Protein AF-A0A7S4HT25-F1 (afdb_monomer)

pLDDT: mean 92.34, std 8.43, range [51.56, 98.5]

Radius of gyration: 15.75 Å; Cα contacts (8 Å, |Δi|>4): 277; chains: 1; bounding box: 38×34×42 Å

Mean predicted aligned error: 3.77 Å

Organism: NCBI:txid1487602

Foldseek 3Di:
DVLFLVLLVLLVVVLVVVVDDFQADDDDDDADPLVPDLVRLVVVVVVDDLVRLLNAQEAEGEDLHQALWQAKEKADPQVDCVQVVLQVQLQVQCVVVVSPPHYHYYHDAADRSCRCSCVVSVHMYMYTHHPNVCSVVAVPHPPPDPVVDDPVSSVSSSSSSNRSSRCQRHPPDRNSPD

Nearest PDB structures (foldseek):
  3iib-assembly1_A-2  TM=8.700E-01  e=4.129E-09  Shewanella amazonensis SB2B
  6hc7-assembly1_A  TM=6.732E-01  e=9.872E-05  Bacillus subtilis
  6hc6-assembly2_B  TM=7.042E-01  e=6.796E-04  Bacillus subtilis subsp. subtilis str. 168
  3tc8-assembly2_B  TM=5.519E-01  e=9.280E-02  Parabacteroides distasonis ATCC 8503
  6qro-assembly2_B  TM=5.141E-01  e=2.512E-01  Tannerella forsythia 92A2

Structure (mmCIF, N/CA/C/O backbone):
data_AF-A0A7S4HT25-F1
#
_entry.id   AF-A0A7S4HT25-F1
#
loop_
_atom_site.group_PDB
_atom_site.id
_atom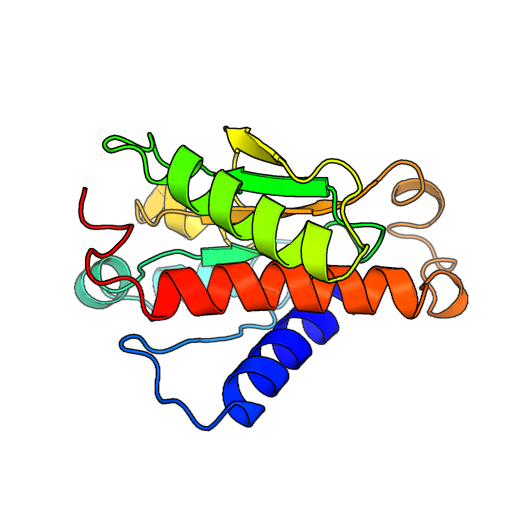_site.type_symbol
_atom_site.label_atom_id
_atom_site.label_alt_id
_atom_site.label_comp_id
_atom_site.label_asym_id
_atom_site.label_entity_id
_atom_site.label_seq_id
_atom_site.pdbx_PDB_ins_code
_atom_site.Cartn_x
_atom_site.Cartn_y
_atom_site.Cartn_z
_atom_site.occupancy
_atom_site.B_iso_or_equiv
_atom_site.auth_seq_id
_atom_site.auth_comp_id
_atom_site.auth_asym_id
_atom_site.auth_atom_id
_atom_site.pdbx_PDB_model_num
ATOM 1 N N . ASP A 1 1 ? 1.466 -0.783 -13.258 1.00 94.75 1 ASP A N 1
ATOM 2 C CA . ASP A 1 1 ? 1.625 -1.283 -11.886 1.00 94.75 1 ASP A CA 1
ATOM 3 C C . ASP A 1 1 ? 0.808 -2.546 -11.505 1.00 94.75 1 ASP A C 1
ATOM 5 O O . ASP A 1 1 ? -0.030 -2.567 -10.609 1.00 94.75 1 ASP A O 1
ATOM 9 N N . ALA A 1 2 ? 1.031 -3.685 -12.179 1.00 96.38 2 ALA A N 1
ATOM 10 C CA . ALA A 1 2 ? 0.289 -4.920 -11.855 1.00 96.38 2 ALA A CA 1
ATOM 11 C C . ALA A 1 2 ? 0.707 -5.545 -10.505 1.00 96.38 2 ALA A C 1
ATOM 13 O O . ALA A 1 2 ? -0.089 -6.235 -9.865 1.00 96.38 2 ALA A O 1
ATOM 14 N N . GLY A 1 3 ? 1.956 -5.310 -10.085 1.00 97.00 3 GLY A N 1
ATOM 15 C CA . GLY A 1 3 ? 2.498 -5.794 -8.817 1.00 97.00 3 GLY A CA 1
ATOM 16 C C . GLY A 1 3 ? 1.738 -5.235 -7.615 1.00 97.00 3 GLY A C 1
ATOM 17 O O . GLY A 1 3 ? 1.278 -6.025 -6.788 1.00 97.00 3 GLY A O 1
ATOM 18 N N . GLY A 1 4 ? 1.531 -3.913 -7.561 1.00 97.69 4 GLY A N 1
ATOM 19 C CA . GLY A 1 4 ? 0.779 -3.256 -6.492 1.00 97.69 4 GLY A CA 1
ATOM 20 C C . GLY A 1 4 ? -0.655 -3.773 -6.377 1.00 97.69 4 GLY A C 1
ATOM 21 O O . GLY A 1 4 ? -1.103 -4.143 -5.290 1.00 97.69 4 GLY A O 1
ATOM 22 N N . VAL A 1 5 ? -1.348 -3.947 -7.510 1.00 98.19 5 VAL A N 1
ATOM 23 C CA . VAL A 1 5 ? -2.701 -4.537 -7.542 1.00 98.19 5 VAL A CA 1
ATOM 24 C C . VAL A 1 5 ? -2.725 -5.934 -6.911 1.00 98.19 5 VAL A C 1
ATOM 26 O O . VAL A 1 5 ? -3.574 -6.224 -6.061 1.00 98.19 5 VAL A O 1
ATOM 29 N N . VAL A 1 6 ? -1.793 -6.811 -7.300 1.00 98.12 6 VAL A N 1
ATOM 30 C CA . VAL A 1 6 ? -1.705 -8.173 -6.749 1.00 98.12 6 VAL A CA 1
ATOM 31 C C . VAL A 1 6 ? -1.365 -8.144 -5.259 1.00 98.12 6 VAL A C 1
ATOM 33 O O . VAL A 1 6 ? -1.950 -8.921 -4.496 1.00 98.12 6 VAL A O 1
ATOM 36 N N . ALA A 1 7 ? -0.472 -7.251 -4.829 1.00 98.50 7 ALA A N 1
ATOM 37 C CA . ALA A 1 7 ? -0.085 -7.112 -3.431 1.00 98.50 7 ALA A CA 1
ATOM 38 C C . ALA A 1 7 ? -1.275 -6.677 -2.554 1.00 98.50 7 ALA A C 1
ATOM 40 O O . ALA A 1 7 ? -1.592 -7.347 -1.569 1.00 98.50 7 ALA A O 1
ATOM 41 N N . CYS A 1 8 ? -2.012 -5.640 -2.962 1.00 98.50 8 CYS A N 1
ATOM 42 C CA . CYS A 1 8 ? -3.192 -5.135 -2.253 1.00 98.50 8 CYS A CA 1
ATOM 43 C C . CYS A 1 8 ? -4.311 -6.184 -2.135 1.00 98.50 8 CYS A C 1
ATOM 45 O O . CYS A 1 8 ? -4.879 -6.383 -1.057 1.00 98.50 8 CYS A O 1
ATOM 47 N N . ILE A 1 9 ? -4.615 -6.906 -3.221 1.00 98.31 9 ILE A N 1
ATOM 48 C CA . ILE A 1 9 ? -5.619 -7.985 -3.196 1.00 98.31 9 ILE A CA 1
ATOM 49 C C . ILE A 1 9 ? -5.165 -9.127 -2.275 1.00 98.31 9 ILE A C 1
ATOM 51 O O . ILE A 1 9 ? -5.967 -9.668 -1.511 1.00 98.31 9 ILE A O 1
ATOM 55 N N . SER A 1 10 ? -3.882 -9.488 -2.319 1.00 98.44 10 SER A N 1
ATOM 56 C CA . SER A 1 10 ? -3.326 -10.568 -1.497 1.00 98.44 10 SER A CA 1
ATOM 57 C C . SER A 1 10 ? -3.290 -10.209 -0.009 1.00 98.44 10 SER A C 1
ATOM 59 O O . SER A 1 10 ? -3.554 -11.074 0.830 1.00 98.44 10 SER A O 1
ATOM 61 N N . ALA A 1 11 ? -3.039 -8.942 0.328 1.00 98.12 11 ALA A N 1
ATOM 62 C CA . ALA A 1 11 ? -3.130 -8.433 1.693 1.00 98.12 11 ALA A CA 1
ATOM 63 C C . ALA A 1 11 ? -4.564 -8.563 2.228 1.00 98.12 11 ALA A C 1
ATOM 65 O O . ALA A 1 11 ? -4.778 -9.166 3.282 1.00 98.12 11 ALA A O 1
ATOM 66 N N . LEU A 1 12 ? -5.565 -8.114 1.458 1.00 97.31 12 LEU A N 1
ATOM 67 C CA . LEU A 1 12 ? -6.979 -8.272 1.819 1.00 97.31 12 LEU A CA 1
ATOM 68 C C . LEU A 1 12 ? -7.365 -9.748 2.000 1.00 97.31 12 LEU A C 1
ATOM 70 O O . LEU A 1 12 ? -8.017 -10.103 2.982 1.00 97.31 12 LEU A O 1
ATOM 74 N N . HIS A 1 13 ? -6.946 -10.621 1.083 1.00 97.44 13 HIS A N 1
ATOM 75 C CA . HIS A 1 13 ? -7.205 -12.062 1.178 1.00 97.44 13 HIS A CA 1
ATOM 76 C C . HIS A 1 13 ? -6.571 -12.690 2.427 1.00 97.44 13 HIS A C 1
ATOM 78 O O . HIS A 1 13 ? -7.171 -13.547 3.077 1.00 97.44 13 HIS A O 1
ATOM 84 N N . THR A 1 14 ? -5.367 -12.251 2.793 1.00 96.12 14 THR A N 1
ATOM 85 C CA . THR A 1 14 ? -4.670 -12.712 4.002 1.00 96.12 14 THR A CA 1
ATOM 86 C C . THR A 1 14 ? -5.423 -12.296 5.263 1.00 96.12 14 THR A C 1
ATOM 88 O O . THR A 1 14 ? -5.686 -13.142 6.115 1.00 96.12 14 THR A O 1
ATOM 91 N N . ILE A 1 15 ? -5.866 -11.038 5.337 1.00 95.62 15 ILE A N 1
ATOM 92 C CA . ILE A 1 15 ? -6.712 -10.518 6.422 1.00 95.62 15 ILE A CA 1
ATOM 93 C C . ILE A 1 15 ? -8.008 -11.336 6.537 1.00 95.62 15 ILE A C 1
ATOM 95 O O . ILE A 1 15 ? -8.370 -11.769 7.629 1.00 95.62 15 ILE A O 1
ATOM 99 N N . GLN A 1 16 ? -8.683 -11.622 5.418 1.00 95.19 16 GLN A N 1
ATOM 100 C CA . GLN A 1 16 ? -9.917 -12.419 5.406 1.00 95.19 16 GLN A CA 1
ATOM 101 C C . GLN A 1 16 ? -9.720 -13.839 5.955 1.00 95.19 16 GLN A C 1
ATOM 103 O O . GLN A 1 16 ? -10.589 -14.360 6.658 1.00 95.19 16 GLN A O 1
ATOM 108 N N . LYS A 1 17 ? -8.573 -14.470 5.676 1.00 96.75 17 LYS A N 1
ATOM 109 C CA . LYS A 1 17 ? -8.254 -15.821 6.167 1.00 96.75 17 LYS A CA 1
ATOM 110 C C . LYS A 1 17 ? -8.092 -15.914 7.683 1.00 96.75 17 LYS A C 1
ATOM 112 O O . LYS A 1 17 ? -8.219 -17.013 8.215 1.00 96.75 17 LYS A O 1
ATOM 117 N N . LEU A 1 18 ? -7.849 -14.800 8.376 1.00 93.62 18 LEU A N 1
ATOM 118 C CA . LEU A 1 18 ? -7.792 -14.767 9.841 1.00 93.62 18 LEU A CA 1
ATOM 119 C C . LEU A 1 18 ? -9.171 -14.997 10.486 1.00 93.62 18 LEU A C 1
ATOM 121 O O . LEU A 1 18 ? -9.249 -15.290 11.676 1.00 93.62 18 LEU A O 1
ATOM 125 N N . GLY A 1 19 ? -10.263 -14.870 9.721 1.00 91.62 19 GLY A N 1
ATOM 126 C CA . GLY A 1 19 ? -11.623 -15.123 10.201 1.00 91.62 19 GLY A CA 1
ATOM 127 C C . GLY A 1 19 ? -12.169 -14.069 11.170 1.00 91.62 19 GLY A C 1
ATOM 128 O O . GLY A 1 19 ? -13.227 -14.287 11.759 1.00 91.62 19 GLY A O 1
ATOM 129 N N . TYR A 1 20 ? -11.479 -12.937 11.339 1.00 88.81 20 TYR A N 1
ATOM 130 C CA . TYR A 1 20 ? -11.974 -11.797 12.111 1.00 88.81 20 TYR A CA 1
ATOM 131 C C . TYR A 1 20 ? -12.733 -10.810 11.211 1.00 88.81 20 TYR A C 1
ATOM 133 O O . TYR A 1 20 ? -12.524 -10.756 9.998 1.00 88.81 20 TYR A O 1
ATOM 141 N N . ILE A 1 21 ? -13.625 -10.025 11.815 1.00 91.00 21 ILE A N 1
ATOM 142 C CA . ILE A 1 21 ? -14.360 -8.957 11.132 1.00 91.00 21 ILE A CA 1
ATOM 143 C C . ILE A 1 21 ? -13.796 -7.624 11.633 1.00 91.00 21 ILE A C 1
ATOM 145 O O . ILE A 1 21 ? -14.000 -7.314 12.809 1.00 91.00 21 ILE A O 1
ATOM 149 N N . PRO A 1 22 ? -13.107 -6.838 10.786 1.00 94.50 22 PRO A N 1
ATOM 150 C CA . PRO A 1 22 ? -12.577 -5.547 11.200 1.00 94.50 22 PRO A CA 1
ATOM 151 C C . PRO A 1 22 ? -13.696 -4.562 11.537 1.00 94.50 22 PRO A C 1
ATOM 153 O O . PRO A 1 22 ? -14.769 -4.578 10.928 1.00 94.50 22 PRO A O 1
ATOM 156 N N . ARG A 1 23 ? -13.418 -3.635 12.460 1.00 95.50 23 ARG A N 1
ATOM 157 C CA . ARG A 1 23 ? -14.346 -2.538 12.808 1.00 95.50 23 ARG A CA 1
ATOM 158 C C . ARG A 1 23 ? -14.705 -1.636 11.622 1.00 95.50 23 ARG A C 1
ATOM 160 O O . ARG A 1 23 ? -15.743 -0.976 11.652 1.00 95.50 23 ARG A O 1
ATOM 167 N N . ARG A 1 24 ? -13.848 -1.571 10.600 1.00 95.44 24 ARG A N 1
ATOM 168 C CA . ARG A 1 24 ? -14.017 -0.739 9.400 1.00 95.44 24 ARG A CA 1
ATOM 169 C C . ARG A 1 24 ? -14.016 -1.586 8.141 1.00 95.44 24 ARG A C 1
ATOM 171 O O . ARG A 1 24 ? -13.356 -2.616 8.060 1.00 95.44 24 ARG A O 1
ATOM 178 N N . THR A 1 25 ? -14.730 -1.105 7.129 1.00 96.69 25 THR A N 1
ATOM 179 C CA . THR A 1 25 ? -14.688 -1.710 5.795 1.00 96.69 25 THR A CA 1
ATOM 180 C C . THR A 1 25 ? -13.328 -1.456 5.155 1.00 96.69 25 THR A C 1
ATOM 182 O O . THR A 1 25 ? -12.902 -0.308 5.057 1.00 96.69 25 THR A O 1
ATOM 185 N N . ILE A 1 26 ? -12.686 -2.518 4.673 1.00 97.50 26 ILE A N 1
ATOM 186 C CA . ILE A 1 26 ? -11.496 -2.438 3.822 1.00 97.50 26 ILE A CA 1
ATOM 187 C C . ILE A 1 26 ? -11.961 -2.508 2.365 1.00 97.50 26 ILE A C 1
ATOM 189 O O . ILE A 1 26 ? -12.759 -3.377 2.005 1.00 97.50 26 ILE A O 1
ATOM 193 N N . ARG A 1 27 ? -11.473 -1.593 1.524 1.00 97.56 27 ARG A N 1
ATOM 194 C CA . ARG A 1 27 ? -11.772 -1.538 0.090 1.00 97.56 27 ARG A CA 1
ATOM 195 C C . ARG A 1 27 ? -10.463 -1.531 -0.689 1.00 97.56 27 ARG A C 1
ATOM 197 O O . ARG A 1 27 ? -9.621 -0.681 -0.440 1.00 97.56 27 ARG A O 1
ATOM 204 N N . VAL A 1 28 ? -10.336 -2.444 -1.647 1.00 98.00 28 VAL A N 1
ATOM 205 C CA . VAL A 1 28 ? -9.257 -2.430 -2.642 1.00 98.00 28 VAL A CA 1
ATOM 206 C C . VAL A 1 28 ? -9.825 -1.874 -3.942 1.00 98.00 28 VAL A C 1
ATOM 208 O O . VAL A 1 28 ? -10.910 -2.284 -4.362 1.00 98.00 28 VAL A O 1
ATOM 211 N N . ILE A 1 29 ? -9.111 -0.933 -4.554 1.00 97.94 29 ILE A N 1
ATOM 212 C CA . ILE A 1 29 ? -9.469 -0.320 -5.833 1.00 97.94 29 ILE A CA 1
ATOM 213 C C . ILE A 1 29 ? -8.289 -0.532 -6.779 1.00 97.94 29 ILE A C 1
ATOM 215 O O . ILE A 1 29 ? -7.154 -0.253 -6.413 1.00 97.94 29 ILE A O 1
ATOM 219 N N . ALA A 1 30 ? -8.559 -1.061 -7.972 1.00 97.94 30 ALA A N 1
ATOM 220 C CA . ALA A 1 30 ? -7.606 -1.054 -9.073 1.00 97.94 30 ALA A CA 1
ATOM 221 C C . ALA A 1 30 ? -7.985 0.114 -9.983 1.00 97.94 30 ALA A C 1
ATOM 223 O O . ALA A 1 30 ? -9.047 0.088 -10.616 1.00 97.94 30 ALA A O 1
ATOM 224 N N . TRP A 1 31 ? -7.163 1.156 -9.968 1.00 97.56 31 TRP A N 1
ATOM 225 C CA . TRP A 1 31 ? -7.409 2.377 -10.716 1.00 97.56 31 TRP A CA 1
ATOM 226 C C . TRP A 1 31 ? -7.208 2.175 -12.214 1.00 97.56 31 TRP A C 1
ATOM 228 O O . TRP A 1 31 ? -6.588 1.216 -12.674 1.00 97.56 31 TRP A O 1
ATOM 238 N N . VAL A 1 32 ? -7.805 3.074 -12.988 1.00 96.44 32 VAL A N 1
ATOM 239 C CA . VAL A 1 32 ? -7.727 3.070 -14.447 1.00 96.44 32 VAL A CA 1
ATOM 240 C C . VAL A 1 32 ? -7.225 4.427 -14.913 1.00 96.44 32 VAL A C 1
ATOM 242 O O . VAL A 1 32 ? -7.652 5.452 -14.384 1.00 96.44 32 VAL A O 1
ATOM 245 N N . ASP A 1 33 ? -6.381 4.417 -15.945 1.00 97.12 33 ASP A N 1
ATOM 246 C CA . ASP A 1 33 ? -5.851 5.625 -16.596 1.00 97.12 33 ASP A CA 1
ATOM 247 C C . ASP A 1 33 ? -4.984 6.524 -15.690 1.00 97.12 33 ASP A C 1
ATOM 249 O O . ASP A 1 33 ? -4.915 7.727 -15.934 1.00 97.12 33 ASP A O 1
ATOM 253 N N . GLU A 1 34 ? -4.326 5.957 -14.671 1.00 97.25 34 GLU A N 1
ATOM 254 C CA . GLU A 1 34 ? -3.326 6.643 -13.827 1.00 97.25 34 GLU A CA 1
ATOM 255 C C . GLU A 1 34 ? -2.252 7.305 -14.713 1.00 97.25 34 GLU A C 1
ATOM 257 O O . GLU A 1 34 ? -2.247 8.529 -14.850 1.00 97.25 34 GLU A O 1
ATOM 262 N N . GLU A 1 35 ? -1.523 6.480 -15.474 1.00 95.25 35 GLU A N 1
ATOM 263 C CA . GLU A 1 35 ? -0.353 6.807 -16.316 1.00 95.25 35 GLU A CA 1
ATOM 264 C C . GLU A 1 35 ? -0.541 7.908 -17.375 1.00 95.25 35 GLU A C 1
ATOM 266 O O . GLU A 1 35 ? 0.400 8.317 -18.057 1.00 95.25 35 GLU A O 1
ATOM 271 N N . ASN A 1 36 ? -1.774 8.351 -17.598 1.00 94.88 36 ASN A N 1
ATOM 272 C CA . ASN A 1 36 ? -2.101 9.321 -18.633 1.00 94.88 36 ASN A CA 1
ATOM 273 C C . ASN A 1 36 ? -2.784 10.554 -18.045 1.00 94.88 36 ASN A C 1
ATOM 275 O O . ASN A 1 36 ? -2.344 11.676 -18.303 1.00 94.88 36 ASN A O 1
ATOM 279 N N . THR A 1 37 ? -3.860 10.379 -17.266 1.00 94.94 37 THR A N 1
ATOM 280 C CA . THR A 1 37 ? -4.573 11.526 -16.680 1.00 94.94 37 THR A CA 1
ATOM 281 C C . THR A 1 37 ? -5.023 11.359 -15.232 1.00 94.94 37 THR A C 1
ATOM 283 O O . THR A 1 37 ? -5.520 12.338 -14.663 1.00 94.94 37 THR A O 1
ATOM 286 N N . GLY A 1 38 ? -4.914 10.173 -14.632 1.00 96.25 38 GLY A N 1
ATOM 287 C CA . GLY A 1 38 ? -5.539 9.858 -13.345 1.00 96.25 38 GLY A CA 1
ATOM 288 C C . GLY A 1 38 ? -7.070 9.868 -13.401 1.00 96.25 38 GLY A C 1
ATOM 289 O O . GLY A 1 38 ? -7.727 10.230 -12.420 1.00 96.25 38 GLY A O 1
ATOM 290 N N . ALA A 1 39 ? -7.682 9.560 -14.555 1.00 97.75 39 ALA A N 1
ATOM 291 C CA . ALA A 1 39 ? -9.132 9.704 -14.725 1.00 97.75 39 ALA A CA 1
ATOM 292 C C . ALA A 1 39 ? -9.936 8.817 -13.764 1.00 97.75 39 ALA A C 1
ATOM 294 O O . ALA A 1 39 ? -10.994 9.240 -13.296 1.00 97.75 39 ALA A O 1
ATOM 295 N N . GLY A 1 40 ? -9.452 7.609 -13.455 1.00 98.19 40 GLY A N 1
ATOM 296 C CA . GLY A 1 40 ? -10.102 6.697 -12.515 1.00 98.19 40 GLY A CA 1
ATOM 297 C C . GLY A 1 40 ? -10.194 7.279 -11.104 1.00 98.19 40 GLY A C 1
ATOM 298 O O . GLY A 1 40 ? -11.292 7.346 -10.542 1.00 98.19 40 GLY A O 1
ATOM 299 N N . ALA A 1 41 ? -9.069 7.754 -10.566 1.00 97.94 41 ALA A N 1
ATOM 300 C CA . ALA A 1 41 ? -9.002 8.410 -9.262 1.00 97.94 41 ALA A CA 1
ATOM 301 C C . ALA A 1 41 ? -9.895 9.654 -9.189 1.00 97.94 41 ALA A C 1
ATOM 303 O O . ALA A 1 41 ? -10.719 9.788 -8.280 1.00 97.94 41 ALA A O 1
ATOM 304 N N . LYS A 1 42 ? -9.818 10.526 -10.204 1.00 98.31 42 LYS A N 1
ATOM 305 C CA . LYS A 1 42 ? -10.648 11.741 -10.303 1.00 98.31 42 LYS A CA 1
ATOM 306 C C . LYS A 1 42 ? -12.137 11.420 -10.348 1.00 98.31 42 LYS A C 1
ATOM 308 O O . LYS A 1 42 ? -12.931 12.028 -9.631 1.00 98.31 42 LYS A O 1
ATOM 313 N N . ALA A 1 43 ? -12.530 10.444 -11.166 1.00 98.44 43 ALA A N 1
ATOM 314 C CA . ALA A 1 43 ? -13.922 10.021 -11.266 1.00 98.44 43 ALA A CA 1
ATOM 315 C C . ALA A 1 43 ? -14.440 9.465 -9.934 1.00 98.44 43 ALA A C 1
ATOM 317 O O . ALA A 1 43 ? -15.570 9.763 -9.546 1.00 98.44 43 ALA A O 1
ATOM 318 N N . TYR A 1 44 ? -13.618 8.694 -9.216 1.00 98.38 44 TYR A N 1
ATOM 319 C CA . TYR A 1 44 ? -13.974 8.217 -7.887 1.00 98.38 44 TYR A CA 1
ATOM 320 C C . TYR A 1 44 ? -14.140 9.364 -6.903 1.00 98.38 44 TYR A C 1
ATOM 322 O O . TYR A 1 44 ? -15.206 9.456 -6.300 1.00 98.38 44 TYR A O 1
ATOM 330 N N . PHE A 1 45 ? -13.158 10.261 -6.789 1.00 98.31 45 PHE A N 1
ATOM 331 C CA . PHE A 1 45 ? -13.231 11.413 -5.895 1.00 98.31 45 PHE A CA 1
ATOM 332 C C . PHE A 1 45 ? -14.505 12.239 -6.135 1.00 98.31 45 PHE A C 1
ATOM 334 O O . PHE A 1 45 ? -15.299 12.426 -5.215 1.00 98.31 45 PHE A O 1
ATOM 341 N N . HIS A 1 46 ? -14.778 12.627 -7.384 1.00 98.25 46 HIS A N 1
ATOM 342 C CA . HIS A 1 46 ? -15.963 13.419 -7.732 1.00 98.25 46 HIS A CA 1
ATOM 343 C C . HIS A 1 46 ? -17.297 12.671 -7.567 1.00 98.25 46 HIS A C 1
ATOM 345 O O . HIS A 1 46 ? -18.355 13.300 -7.547 1.00 98.25 46 HIS A O 1
ATOM 351 N N . SER A 1 47 ? -17.278 11.339 -7.450 1.00 98.12 47 SER A N 1
ATOM 352 C CA . SER A 1 47 ? -18.480 10.545 -7.164 1.00 98.12 47 SER A CA 1
ATOM 353 C C . SER A 1 47 ? -18.852 10.513 -5.678 1.00 98.12 47 SER A C 1
ATOM 355 O O . SER A 1 47 ? -19.967 10.108 -5.335 1.00 98.12 47 SER A O 1
ATOM 357 N N . LEU A 1 48 ? -17.935 10.909 -4.789 1.00 97.81 48 LEU A N 1
ATOM 358 C CA . LEU A 1 48 ? -18.145 10.874 -3.348 1.00 97.81 48 LEU A CA 1
ATOM 359 C C . LEU A 1 48 ? -18.855 12.143 -2.867 1.00 97.81 48 LEU A C 1
ATOM 361 O O . LEU A 1 48 ? -18.471 13.265 -3.177 1.00 97.81 48 LEU A O 1
ATOM 365 N N . SER A 1 49 ? -19.870 11.962 -2.026 1.00 97.44 49 SER A N 1
ATOM 366 C CA . SER A 1 49 ? -20.399 13.048 -1.194 1.00 97.44 49 SER A CA 1
ATOM 367 C C . SER A 1 49 ? -19.432 13.403 -0.058 1.00 97.44 49 SER A C 1
ATOM 369 O O . SER A 1 49 ? -18.640 12.566 0.375 1.00 97.44 49 SER A O 1
ATOM 371 N N . GLU A 1 50 ? -19.575 14.595 0.526 1.00 94.25 50 GLU A N 1
ATOM 372 C CA . GLU A 1 50 ? -18.832 15.010 1.732 1.00 94.25 50 GLU A CA 1
ATOM 373 C C . GLU A 1 50 ? -18.970 14.000 2.888 1.00 94.25 50 GLU A C 1
ATOM 375 O O . GLU A 1 50 ? -18.010 13.680 3.594 1.00 94.25 50 GLU A O 1
ATOM 380 N N . HIS A 1 51 ? -20.165 13.423 3.057 1.00 94.62 51 HIS A N 1
ATOM 381 C CA . HIS A 1 51 ? -20.388 12.366 4.041 1.00 94.62 51 HIS A CA 1
ATOM 382 C C . HIS A 1 51 ? -19.594 11.090 3.712 1.00 94.62 51 HIS A C 1
ATOM 384 O O . HIS A 1 51 ? -19.095 10.425 4.611 1.00 94.62 51 HIS A O 1
ATOM 390 N N . GLN A 1 52 ? -19.446 10.714 2.442 1.00 95.69 52 GLN A N 1
ATOM 391 C CA . GLN A 1 52 ? -18.623 9.555 2.080 1.00 95.69 52 GLN A CA 1
ATOM 392 C C . GLN A 1 52 ? -17.125 9.848 2.218 1.00 95.69 52 GLN A C 1
ATOM 394 O O . GLN A 1 52 ? -16.391 8.970 2.671 1.00 95.69 52 GLN A O 1
ATOM 399 N N . LEU A 1 53 ? -16.677 11.063 1.890 1.00 94.25 53 LEU A N 1
ATOM 400 C CA . LEU A 1 53 ? -15.292 11.498 2.092 1.00 94.25 53 LEU A CA 1
ATOM 401 C C . LEU A 1 53 ? -14.912 11.455 3.576 1.00 94.25 53 LEU A C 1
ATOM 403 O O . LEU A 1 53 ? -13.959 10.775 3.936 1.00 94.25 53 LEU A O 1
ATOM 407 N N . SER A 1 54 ? -15.732 12.034 4.459 1.00 92.06 54 SER A N 1
ATOM 408 C CA . SER A 1 54 ? -15.503 12.005 5.918 1.00 92.06 54 SER A CA 1
ATOM 409 C C . SER A 1 54 ? -15.518 10.603 6.553 1.00 92.06 54 SER A C 1
ATOM 411 O O . SER A 1 54 ? -15.098 10.435 7.699 1.00 92.06 54 SER A O 1
ATOM 413 N N . ASN A 1 55 ? -15.971 9.577 5.824 1.00 94.31 55 ASN A N 1
ATOM 414 C CA . ASN A 1 55 ? -15.906 8.180 6.258 1.00 94.31 55 ASN A CA 1
ATOM 415 C C . ASN A 1 55 ? -14.620 7.455 5.816 1.00 94.31 55 ASN A C 1
ATOM 417 O O . ASN A 1 55 ? -14.393 6.326 6.255 1.00 94.31 55 ASN A O 1
ATOM 421 N N . HIS A 1 56 ? -13.772 8.066 4.982 1.0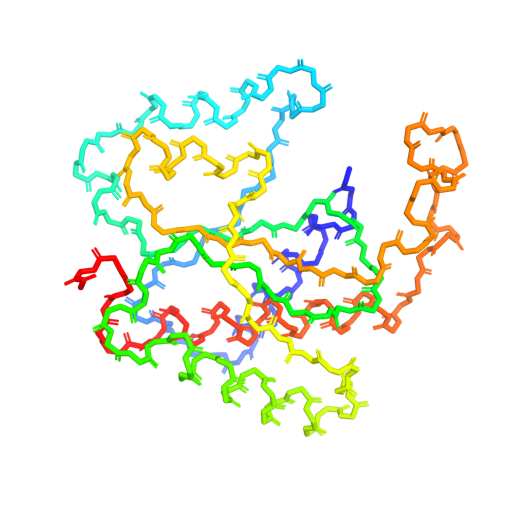0 95.06 56 HIS A N 1
ATOM 422 C CA . HIS A 1 56 ? -12.458 7.515 4.647 1.00 95.06 56 HIS A CA 1
ATOM 423 C C . HIS A 1 56 ? -11.484 7.746 5.797 1.00 95.06 56 HIS A C 1
ATOM 425 O O . HIS A 1 56 ? -11.267 8.876 6.224 1.00 95.06 56 HIS A O 1
ATOM 431 N N . ILE A 1 57 ? -10.914 6.653 6.304 1.00 93.19 57 ILE A N 1
ATOM 432 C CA . ILE A 1 57 ? -10.054 6.669 7.493 1.00 93.19 57 ILE A CA 1
ATOM 433 C C . ILE A 1 57 ? -8.583 6.861 7.122 1.00 93.19 57 ILE A C 1
ATOM 435 O O . ILE A 1 57 ? -7.877 7.596 7.803 1.00 93.19 57 ILE A O 1
ATOM 439 N N . LEU A 1 58 ? -8.152 6.187 6.060 1.00 93.88 58 LEU A N 1
ATOM 440 C CA . LEU A 1 58 ? -6.826 6.250 5.455 1.00 93.88 58 LEU A CA 1
ATOM 441 C C . LEU A 1 58 ? -6.955 5.669 4.040 1.00 93.88 58 LEU A C 1
ATOM 443 O O . LEU A 1 58 ? -7.663 4.669 3.873 1.00 93.88 58 LEU A O 1
ATOM 447 N N . ALA A 1 59 ? -6.291 6.255 3.047 1.00 96.12 59 ALA A N 1
ATOM 448 C CA . ALA A 1 59 ? -6.068 5.602 1.756 1.00 96.12 59 ALA A CA 1
ATOM 449 C C . ALA A 1 59 ? -4.603 5.160 1.644 1.00 96.12 59 ALA A C 1
ATOM 451 O O . ALA A 1 59 ? -3.704 5.909 2.013 1.00 96.12 59 ALA A O 1
ATOM 452 N N . ILE A 1 60 ? -4.384 3.932 1.172 1.00 97.31 60 ILE A N 1
ATOM 453 C CA . ILE A 1 60 ? -3.062 3.313 1.029 1.00 97.31 60 ILE A CA 1
ATOM 454 C C . ILE A 1 60 ? -2.855 3.009 -0.451 1.00 97.31 60 ILE A C 1
ATOM 456 O O . ILE A 1 60 ? -3.732 2.401 -1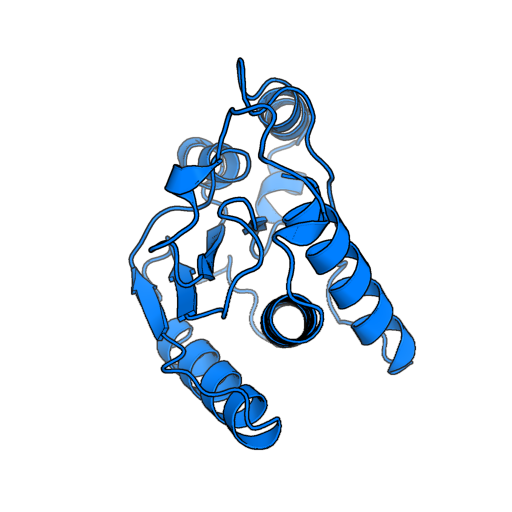.069 1.00 97.31 60 ILE A O 1
ATOM 460 N N . GLU A 1 61 ? -1.705 3.387 -0.996 1.00 98.12 61 GLU A N 1
ATOM 461 C CA . GLU A 1 61 ? -1.340 3.124 -2.386 1.00 98.12 61 GLU A CA 1
ATOM 462 C C . GLU A 1 61 ? -0.027 2.349 -2.498 1.00 98.12 61 GLU A C 1
ATOM 464 O O . GLU A 1 61 ? 0.850 2.451 -1.645 1.00 98.12 61 GLU A O 1
ATOM 469 N N . SER A 1 62 ? 0.089 1.539 -3.545 1.00 97.81 62 SER A N 1
ATOM 470 C CA . SER A 1 62 ? 1.300 0.809 -3.906 1.00 97.81 62 SER A CA 1
ATOM 471 C C . SER A 1 62 ? 1.454 0.951 -5.409 1.00 97.81 62 SER A C 1
ATOM 473 O O . SER A 1 62 ? 0.747 0.249 -6.124 1.00 97.81 62 SER A O 1
ATOM 475 N N . ASP A 1 63 ? 2.345 1.844 -5.839 1.00 96.62 63 ASP A N 1
ATOM 476 C CA . ASP A 1 63 ? 2.537 2.176 -7.260 1.00 96.62 63 ASP A CA 1
ATOM 477 C C . ASP A 1 63 ? 4.020 2.229 -7.699 1.00 96.62 63 ASP A C 1
ATOM 479 O O . ASP A 1 63 ? 4.370 2.425 -8.861 1.00 96.62 63 ASP A O 1
ATOM 483 N N . ILE A 1 64 ? 4.948 1.987 -6.765 1.00 93.31 64 ILE A N 1
ATOM 484 C CA . ILE A 1 64 ? 6.395 2.063 -7.021 1.00 93.31 64 ILE A CA 1
ATOM 485 C C . ILE A 1 64 ? 7.065 0.685 -7.127 1.00 93.31 64 ILE A C 1
ATOM 487 O O . ILE A 1 64 ? 8.218 0.479 -6.742 1.00 93.31 64 ILE A O 1
ATOM 491 N N . GLY A 1 65 ? 6.338 -0.274 -7.705 1.00 94.31 65 GLY A N 1
ATOM 492 C CA . GLY A 1 65 ? 6.771 -1.662 -7.825 1.00 94.31 65 GLY A CA 1
ATOM 493 C C . GLY A 1 65 ? 6.629 -2.457 -6.523 1.00 94.31 65 GLY A C 1
ATOM 494 O O . GLY A 1 65 ? 6.104 -1.985 -5.520 1.00 94.31 65 GLY A O 1
ATOM 495 N N . VAL A 1 66 ? 7.073 -3.716 -6.555 1.00 96.00 66 VAL A N 1
ATOM 496 C CA . VAL A 1 66 ? 6.977 -4.669 -5.428 1.00 96.00 66 VAL A CA 1
ATOM 497 C C . VAL A 1 66 ? 8.350 -5.240 -5.072 1.00 96.00 66 VAL A C 1
ATOM 499 O O . VAL A 1 66 ? 8.556 -6.454 -5.036 1.00 96.00 66 VAL A O 1
ATOM 502 N N . PHE A 1 67 ? 9.320 -4.344 -4.884 1.00 95.50 67 PHE A N 1
ATOM 503 C CA . PHE A 1 67 ? 10.631 -4.692 -4.324 1.00 95.50 67 PHE A CA 1
ATOM 504 C C . PHE A 1 67 ? 10.561 -4.771 -2.809 1.00 95.50 67 PHE A C 1
ATOM 506 O O . PHE A 1 67 ? 9.525 -4.500 -2.212 1.00 95.50 67 PHE A O 1
ATOM 513 N N . SER A 1 68 ? 11.697 -5.096 -2.195 1.00 94.81 68 SER A N 1
ATOM 514 C CA . SER A 1 68 ? 11.875 -5.065 -0.744 1.00 94.81 68 SER A CA 1
ATOM 515 C C . SER A 1 68 ? 11.224 -3.804 -0.141 1.00 94.81 68 SER A C 1
ATOM 517 O O . SER A 1 68 ? 11.668 -2.691 -0.450 1.00 94.81 68 SER A O 1
ATOM 519 N N . PRO A 1 69 ? 10.149 -3.941 0.655 1.00 95.25 69 PRO A N 1
ATOM 520 C CA . PRO A 1 69 ? 9.434 -2.798 1.211 1.00 95.25 69 PRO A CA 1
ATOM 521 C C . PRO A 1 69 ? 10.294 -2.085 2.254 1.00 95.25 69 PRO A C 1
ATOM 523 O O . PRO A 1 69 ? 10.900 -2.724 3.102 1.00 95.25 69 PRO A O 1
ATOM 526 N N . THR A 1 70 ? 10.338 -0.758 2.210 1.00 94.50 70 THR A N 1
ATOM 527 C CA . THR A 1 70 ? 11.134 0.082 3.123 1.00 94.50 70 THR A CA 1
ATOM 528 C C . THR A 1 70 ? 10.268 0.888 4.085 1.00 94.50 70 THR A C 1
ATOM 530 O O . THR A 1 70 ? 10.790 1.577 4.959 1.00 94.50 70 THR A O 1
ATOM 533 N N . GLY A 1 71 ? 8.944 0.786 3.969 1.00 94.56 71 GLY A N 1
ATOM 534 C CA . GLY A 1 71 ? 7.986 1.386 4.887 1.00 94.56 71 GLY A CA 1
ATOM 535 C C . GLY A 1 71 ? 6.911 2.164 4.149 1.00 94.56 71 GLY A C 1
ATOM 536 O O . GLY A 1 71 ? 6.436 1.718 3.108 1.00 94.56 71 GLY A O 1
ATOM 537 N N . PHE A 1 72 ? 6.503 3.302 4.701 1.00 95.44 72 PHE A N 1
ATOM 538 C CA . PHE A 1 72 ? 5.343 4.049 4.226 1.00 95.44 72 PHE A CA 1
ATOM 539 C C . PHE A 1 72 ? 5.557 5.562 4.324 1.00 95.44 72 PHE A C 1
ATOM 541 O O . PHE A 1 72 ? 6.197 6.049 5.256 1.00 95.44 72 PHE A O 1
ATOM 548 N N . THR A 1 73 ? 4.992 6.331 3.397 1.00 93.56 73 THR A N 1
ATOM 549 C CA . THR A 1 73 ? 4.793 7.776 3.618 1.00 93.56 73 THR A CA 1
ATOM 550 C C . THR A 1 73 ? 3.570 8.022 4.490 1.00 93.56 73 THR A C 1
ATOM 552 O O . THR A 1 73 ? 2.763 7.123 4.714 1.00 93.56 73 THR A O 1
ATOM 555 N N . TYR A 1 74 ? 3.401 9.237 4.996 1.00 89.00 74 TYR A N 1
ATOM 556 C CA . TYR A 1 74 ? 2.212 9.617 5.745 1.00 89.00 74 TYR A CA 1
ATOM 557 C C . TYR A 1 74 ? 1.991 11.128 5.629 1.00 89.00 74 TYR A C 1
ATOM 559 O O . TYR A 1 74 ? 2.871 11.893 6.028 1.00 89.00 74 TYR A O 1
ATOM 567 N N . THR A 1 75 ? 0.842 11.544 5.079 1.00 84.56 75 THR A N 1
ATOM 568 C CA . THR A 1 75 ? 0.538 12.971 4.830 1.00 84.56 75 THR A CA 1
ATOM 569 C C . THR A 1 75 ? 0.036 13.732 6.038 1.00 84.56 75 THR A C 1
ATOM 571 O O . THR A 1 75 ? 0.109 14.956 6.073 1.00 84.56 75 THR A O 1
ATOM 574 N N . HIS A 1 76 ? -0.548 13.034 7.006 1.00 71.12 76 HIS A N 1
ATOM 575 C CA . HIS A 1 76 ? -1.205 13.702 8.116 1.00 71.12 76 HIS A CA 1
ATOM 576 C C . HIS A 1 76 ? -0.165 14.126 9.150 1.00 71.12 76 HIS A C 1
ATOM 578 O O . HIS A 1 76 ? 0.688 13.317 9.532 1.00 71.12 76 HIS A O 1
ATOM 584 N N . ASP A 1 77 ? -0.277 15.356 9.658 1.00 63.31 77 ASP A N 1
ATOM 585 C CA . ASP A 1 77 ? 0.360 15.736 10.917 1.00 63.31 77 ASP A CA 1
ATOM 586 C C . ASP A 1 77 ? -0.130 14.722 11.949 1.00 63.31 77 ASP A C 1
ATOM 588 O O . ASP A 1 77 ? -1.284 14.763 12.367 1.00 63.31 77 ASP A O 1
ATOM 592 N N . ALA A 1 78 ? 0.688 13.730 12.300 1.00 58.25 78 ALA A N 1
ATOM 593 C CA . ALA A 1 78 ? 0.303 12.681 13.232 1.00 58.25 78 ALA A CA 1
ATOM 594 C C . ALA A 1 78 ? 0.188 13.297 14.632 1.00 58.25 78 ALA A C 1
ATOM 596 O O . ALA A 1 78 ? 1.067 13.143 15.475 1.00 58.25 78 ALA A O 1
ATOM 597 N N . THR A 1 79 ? -0.894 14.029 14.887 1.00 57.25 79 THR A N 1
ATOM 598 C CA . THR A 1 79 ? -1.029 14.968 16.004 1.00 57.25 79 THR A CA 1
ATOM 599 C C . THR A 1 79 ? -1.060 14.293 17.374 1.00 57.25 79 THR A C 1
ATOM 601 O O . THR A 1 79 ? -1.115 14.982 18.385 1.00 57.25 79 THR A O 1
ATOM 604 N N . ASN A 1 80 ? -0.991 12.959 17.453 1.00 62.78 80 ASN A N 1
ATOM 605 C CA . ASN A 1 80 ? -1.168 12.195 18.689 1.00 62.78 80 ASN A CA 1
ATOM 606 C C . ASN A 1 80 ? -0.375 10.871 18.741 1.00 62.78 80 ASN A C 1
ATOM 608 O O . ASN A 1 80 ? -0.867 9.881 19.279 1.00 62.78 80 ASN A O 1
ATOM 612 N N . GLY A 1 81 ? 0.832 10.801 18.169 1.00 76.19 81 GLY A N 1
ATOM 613 C CA . GLY A 1 81 ? 1.670 9.596 18.292 1.00 76.19 81 GLY A CA 1
ATOM 614 C C . GLY A 1 81 ? 1.269 8.432 17.372 1.00 76.19 81 GLY A C 1
ATOM 615 O O . GLY A 1 81 ? 1.744 7.310 17.536 1.00 76.19 81 GLY A O 1
ATOM 616 N N . GLN A 1 82 ? 0.349 8.663 16.428 1.00 79.62 82 GLN A N 1
ATOM 617 C CA . GLN A 1 82 ? -0.151 7.642 15.496 1.00 79.62 82 GLN A CA 1
ATOM 618 C C . GLN A 1 82 ? 0.945 7.121 14.571 1.00 79.62 82 GLN A C 1
ATOM 620 O O . GLN A 1 82 ? 1.012 5.921 14.319 1.00 79.62 82 GLN A O 1
ATOM 625 N N . LYS A 1 83 ? 1.807 8.017 14.087 1.00 84.31 83 LYS A N 1
ATOM 626 C CA . LYS A 1 83 ? 2.957 7.660 13.261 1.00 84.31 83 LYS A CA 1
ATOM 627 C C . LYS A 1 83 ? 3.899 6.752 14.039 1.00 84.31 83 LYS A C 1
ATOM 629 O O . LYS A 1 83 ? 4.287 5.710 13.534 1.00 84.31 83 LYS A O 1
ATOM 634 N N . GLU A 1 84 ? 4.216 7.109 15.278 1.00 87.06 84 GLU A N 1
ATOM 635 C CA . GLU A 1 84 ? 5.082 6.340 16.171 1.00 87.06 84 GLU A CA 1
ATOM 636 C C . GLU A 1 84 ? 4.462 4.982 16.517 1.00 87.06 84 GLU A C 1
ATOM 638 O O . GLU A 1 84 ? 5.157 3.968 16.523 1.00 87.06 84 GLU A O 1
ATOM 643 N N . PHE A 1 85 ? 3.148 4.943 16.749 1.00 88.25 85 PHE A N 1
ATOM 644 C CA . PHE A 1 85 ? 2.411 3.704 16.969 1.00 88.25 85 PHE A CA 1
ATOM 645 C C . PHE A 1 85 ? 2.466 2.788 15.741 1.00 88.25 85 PHE A C 1
ATOM 647 O O . PHE A 1 85 ? 2.872 1.634 15.860 1.00 88.25 85 PHE A O 1
ATOM 654 N N . LEU A 1 86 ? 2.112 3.299 14.558 1.00 89.25 86 LEU A N 1
ATOM 655 C CA . LEU A 1 86 ? 2.175 2.529 13.317 1.00 89.25 86 LEU A CA 1
ATOM 656 C C . LEU A 1 86 ? 3.608 2.082 13.007 1.00 89.25 86 LEU A C 1
ATOM 658 O O . LEU A 1 86 ? 3.807 0.947 12.590 1.00 89.25 86 LEU A O 1
ATOM 662 N N . GLN A 1 87 ? 4.597 2.943 13.252 1.00 91.44 87 GLN A N 1
ATOM 663 C CA . GLN A 1 87 ? 6.016 2.642 13.083 1.00 91.44 87 GLN A CA 1
ATOM 664 C C . GLN A 1 87 ? 6.453 1.489 13.989 1.00 91.44 87 GLN A C 1
ATOM 666 O O . GLN A 1 87 ? 7.135 0.587 13.511 1.00 91.44 87 GLN A O 1
ATOM 671 N N . SER A 1 88 ? 6.074 1.516 15.271 1.00 91.62 88 SER A N 1
ATOM 672 C CA . SER A 1 88 ? 6.397 0.449 16.227 1.00 91.62 88 SER A CA 1
ATOM 673 C C . SER A 1 88 ? 5.759 -0.865 15.803 1.00 91.62 88 SER A C 1
ATOM 675 O O . SER A 1 88 ? 6.439 -1.877 15.729 1.00 91.62 88 SER A O 1
ATOM 677 N N . ILE A 1 89 ? 4.468 -0.840 15.466 1.00 91.75 89 ILE A N 1
ATOM 678 C CA . ILE A 1 89 ? 3.733 -2.040 15.070 1.00 91.75 89 ILE A CA 1
ATOM 679 C C . ILE A 1 89 ? 4.305 -2.629 13.778 1.00 91.75 89 ILE A C 1
ATOM 681 O O . ILE A 1 89 ? 4.575 -3.824 13.716 1.00 91.75 89 ILE A O 1
ATOM 685 N N . LEU A 1 90 ? 4.536 -1.809 12.750 1.00 92.06 90 LEU A N 1
ATOM 686 C CA . LEU A 1 90 ? 5.137 -2.286 11.505 1.00 92.06 90 LEU A CA 1
ATOM 687 C C . LEU A 1 90 ? 6.522 -2.885 11.734 1.00 92.06 90 LEU A C 1
ATOM 689 O O . LEU A 1 90 ? 6.811 -3.938 11.174 1.00 92.06 90 LEU A O 1
ATOM 693 N N . PHE A 1 91 ? 7.348 -2.241 12.559 1.00 91.88 91 PHE A N 1
ATOM 694 C CA . PHE A 1 91 ? 8.659 -2.765 12.919 1.00 91.88 91 PHE A CA 1
ATOM 695 C C . PHE A 1 91 ? 8.534 -4.132 13.604 1.00 91.88 91 PHE A C 1
ATOM 697 O O . PHE A 1 91 ? 9.059 -5.110 13.084 1.00 91.88 91 PHE A O 1
ATOM 704 N N . ASP A 1 92 ? 7.760 -4.229 14.688 1.00 91.88 92 ASP A N 1
ATOM 705 C CA . ASP A 1 92 ? 7.634 -5.455 15.483 1.00 91.88 92 ASP A CA 1
ATOM 706 C C . ASP A 1 92 ? 7.168 -6.649 14.630 1.00 91.88 92 ASP A C 1
ATOM 708 O O . ASP A 1 92 ? 7.815 -7.699 14.614 1.00 91.88 92 ASP A O 1
ATOM 712 N N . PHE A 1 93 ? 6.090 -6.485 13.853 1.00 93.00 93 PHE A N 1
ATOM 713 C CA . PHE A 1 93 ? 5.564 -7.571 13.021 1.00 93.00 93 PHE A CA 1
ATOM 714 C C . PHE A 1 93 ? 6.504 -7.942 11.866 1.00 93.00 93 PHE A C 1
ATOM 716 O O . PHE A 1 93 ? 6.672 -9.127 11.577 1.00 93.00 93 PHE A O 1
ATOM 723 N N . MET A 1 94 ? 7.128 -6.970 11.193 1.00 93.75 94 MET A N 1
ATOM 724 C CA . MET A 1 94 ? 8.044 -7.275 10.086 1.00 93.75 94 MET A CA 1
ATOM 725 C C . MET A 1 94 ? 9.340 -7.929 10.585 1.00 93.75 94 MET A C 1
ATOM 727 O O . MET A 1 94 ? 9.846 -8.848 9.934 1.00 93.75 94 MET A O 1
ATOM 731 N N . SER A 1 95 ? 9.846 -7.530 11.757 1.00 90.75 95 SER A N 1
ATOM 732 C CA . SER A 1 95 ? 10.990 -8.183 12.401 1.00 90.75 95 SER A CA 1
ATOM 733 C C . SER A 1 95 ? 10.674 -9.630 12.790 1.00 90.75 95 SER A C 1
ATOM 735 O O . SER A 1 95 ? 11.509 -10.506 12.566 1.00 90.75 95 SER A O 1
ATOM 737 N N . GLU A 1 96 ? 9.473 -9.919 13.309 1.00 90.75 96 GLU A N 1
ATOM 738 C CA . GLU A 1 96 ? 9.040 -11.296 13.606 1.00 90.75 96 GLU A CA 1
ATOM 739 C C . GLU A 1 96 ? 8.983 -12.190 12.358 1.00 90.75 96 GLU A C 1
ATOM 741 O O . GLU A 1 96 ? 9.266 -13.388 12.436 1.00 90.75 96 GLU A O 1
ATOM 746 N N . LEU A 1 97 ? 8.669 -11.611 11.196 1.00 88.44 97 LEU A N 1
ATOM 747 C CA . LEU A 1 97 ? 8.669 -12.311 9.909 1.00 88.44 97 LEU A CA 1
ATOM 748 C C . LEU A 1 97 ? 10.078 -12.500 9.320 1.00 88.44 97 LEU A C 1
ATOM 750 O O . LEU A 1 97 ? 10.238 -13.242 8.353 1.00 88.44 97 LEU A O 1
ATOM 754 N N . GLY A 1 98 ? 11.105 -11.877 9.911 1.00 86.50 98 GLY A N 1
ATOM 755 C CA . GLY A 1 98 ? 12.472 -11.887 9.386 1.00 86.50 98 GLY A CA 1
ATOM 756 C C . GLY A 1 98 ? 12.668 -10.990 8.160 1.00 86.50 98 GLY A C 1
ATOM 757 O O . GLY A 1 98 ? 13.672 -11.137 7.465 1.00 86.50 98 GLY A O 1
ATOM 758 N N . SER A 1 99 ? 11.733 -10.067 7.918 1.00 79.44 99 SER A N 1
ATOM 759 C CA . SER A 1 99 ? 11.691 -9.178 6.749 1.00 79.44 99 SER A CA 1
ATOM 760 C C . SER A 1 99 ? 11.964 -7.714 7.114 1.00 79.44 99 SER A C 1
ATOM 762 O O . SER A 1 99 ? 11.584 -6.799 6.385 1.00 79.44 99 SER A O 1
ATOM 764 N N . ASP A 1 100 ? 12.604 -7.464 8.258 1.00 67.31 100 ASP A N 1
ATOM 765 C CA . ASP A 1 100 ? 12.994 -6.112 8.649 1.00 67.31 100 ASP A CA 1
ATOM 766 C C . ASP A 1 100 ? 14.223 -5.645 7.859 1.00 67.31 100 ASP A C 1
ATOM 768 O O . ASP A 1 100 ? 15.368 -5.997 8.150 1.00 67.31 100 ASP A O 1
ATOM 772 N N . VAL A 1 101 ? 13.956 -4.840 6.834 1.00 64.62 101 VAL A N 1
ATOM 773 C CA . VAL A 1 101 ? 14.959 -4.167 5.999 1.00 64.62 101 VAL A CA 1
ATOM 774 C C . VAL A 1 101 ? 15.066 -2.670 6.319 1.00 64.62 101 VAL A C 1
ATOM 776 O O . VAL A 1 101 ? 15.545 -1.894 5.495 1.00 64.62 101 VAL A O 1
ATOM 779 N N . GLY A 1 102 ? 14.640 -2.247 7.517 1.00 75.25 102 GLY A N 1
ATOM 780 C CA . GLY A 1 102 ? 14.626 -0.839 7.915 1.00 75.25 102 GLY A CA 1
ATOM 781 C C . GLY A 1 102 ? 13.301 -0.147 7.607 1.00 75.25 102 GLY A C 1
ATOM 782 O O . GLY A 1 102 ? 13.296 0.954 7.059 1.00 75.25 102 GLY A O 1
ATOM 783 N N . MET A 1 103 ? 12.187 -0.795 7.963 1.00 88.25 103 MET A N 1
ATOM 784 C CA . MET A 1 103 ? 10.842 -0.231 7.813 1.00 88.25 103 MET A CA 1
ATOM 785 C C . MET A 1 103 ? 10.729 1.131 8.490 1.00 88.25 103 MET A C 1
ATOM 787 O O 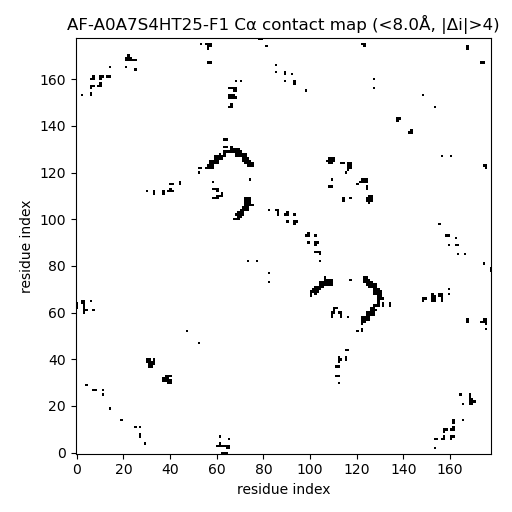. MET A 1 103 ? 10.919 1.246 9.704 1.00 88.25 103 MET A O 1
ATOM 791 N N . HIS A 1 104 ? 10.352 2.153 7.729 1.00 91.06 104 HIS A N 1
ATOM 792 C CA . HIS A 1 104 ? 10.187 3.497 8.255 1.00 91.06 104 HIS A CA 1
ATOM 793 C C . HIS A 1 104 ? 8.901 4.167 7.780 1.00 91.06 104 HIS A C 1
ATOM 795 O O . HIS A 1 104 ? 8.578 4.151 6.595 1.00 91.06 104 HIS A O 1
ATOM 801 N N . ILE A 1 105 ? 8.191 4.808 8.706 1.00 91.56 105 I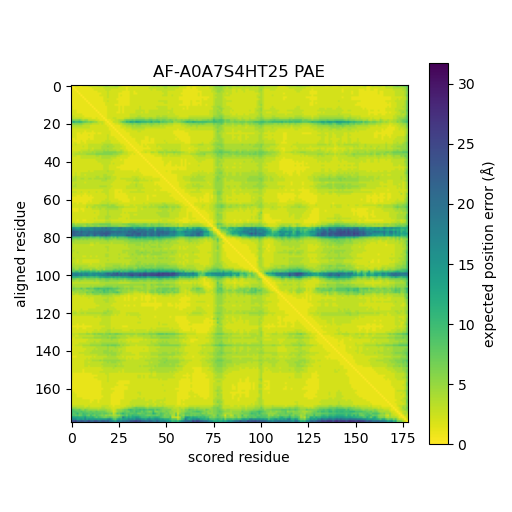LE A N 1
ATOM 802 C CA . ILE A 1 105 ? 7.143 5.760 8.361 1.00 91.56 105 ILE A CA 1
ATOM 803 C C . ILE A 1 105 ? 7.758 7.150 8.322 1.00 91.56 105 ILE A C 1
ATOM 805 O O . ILE A 1 105 ? 8.163 7.687 9.356 1.00 91.56 105 ILE A O 1
ATOM 809 N N . SER A 1 106 ? 7.793 7.754 7.141 1.00 90.00 106 SER A N 1
ATOM 810 C CA . SER A 1 106 ? 8.249 9.128 6.954 1.00 90.00 106 SER A CA 1
ATOM 811 C C . SER A 1 106 ? 7.080 10.054 6.649 1.00 90.00 106 SER A C 1
ATOM 813 O O . SER A 1 106 ? 6.022 9.625 6.201 1.00 90.00 106 SER A O 1
ATOM 815 N N . GLU A 1 107 ? 7.280 11.348 6.872 1.00 88.88 107 GLU A N 1
ATOM 816 C CA . GLU A 1 107 ? 6.381 12.350 6.296 1.00 88.88 107 GLU A CA 1
ATOM 817 C C . GLU A 1 107 ? 6.479 12.288 4.763 1.00 88.88 107 GLU A C 1
ATOM 819 O O . GLU A 1 107 ? 7.552 11.997 4.217 1.00 88.88 107 GLU A O 1
ATOM 824 N N . GLY A 1 108 ? 5.362 12.487 4.070 1.00 87.56 108 GLY A N 1
ATOM 825 C CA . GLY A 1 108 ? 5.317 12.474 2.612 1.00 87.56 108 GLY A CA 1
ATOM 826 C C . GLY A 1 108 ? 3.896 12.426 2.073 1.00 87.56 108 GLY A C 1
ATOM 827 O O . GLY A 1 108 ? 2.941 12.410 2.838 1.00 87.56 108 GLY A O 1
ATOM 828 N N . GLU A 1 109 ? 3.776 12.387 0.752 1.00 86.81 109 GLU A N 1
ATOM 829 C CA . GLU A 1 109 ? 2.498 12.383 0.036 1.00 86.81 109 GLU A CA 1
ATOM 830 C C . GLU A 1 109 ? 1.924 10.968 -0.136 1.00 86.81 109 GLU A C 1
ATOM 832 O O . GLU A 1 109 ? 2.593 9.973 0.156 1.00 86.81 109 GLU A O 1
ATOM 837 N N . GLY A 1 110 ? 0.668 10.879 -0.578 1.00 89.06 110 GLY A N 1
ATOM 838 C CA . GLY A 1 110 ? 0.110 9.632 -1.107 1.00 89.06 110 GLY A CA 1
ATOM 839 C C . GLY A 1 110 ? 0.696 9.311 -2.481 1.00 89.06 110 GLY A C 1
ATOM 840 O O . GLY A 1 110 ? 1.511 10.070 -3.003 1.00 89.06 110 GLY A O 1
ATOM 841 N N . GLY A 1 111 ? 0.270 8.197 -3.071 1.00 93.19 111 GLY A N 1
ATOM 842 C CA . GLY A 1 111 ? 0.617 7.906 -4.460 1.00 93.19 111 GLY A CA 1
ATOM 843 C C . GLY A 1 111 ? -0.246 8.703 -5.448 1.00 93.19 111 GLY A C 1
ATOM 844 O O . GLY A 1 111 ? -1.064 9.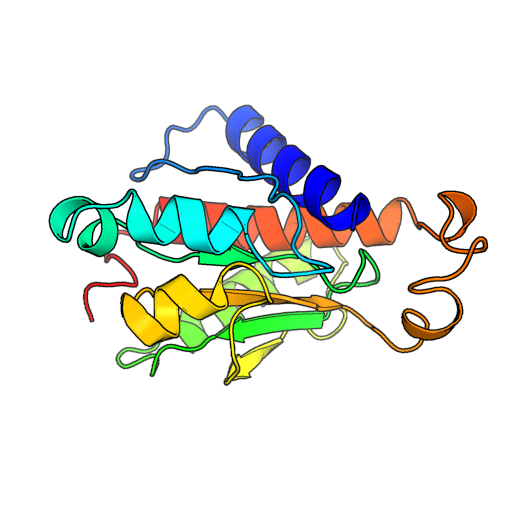555 -5.065 1.00 93.19 111 GLY A O 1
ATOM 845 N N . ALA A 1 112 ? -0.053 8.417 -6.734 1.00 95.62 112 ALA A N 1
ATOM 846 C CA . ALA A 1 112 ? -0.660 9.162 -7.826 1.00 95.62 112 ALA A CA 1
ATOM 847 C C . ALA A 1 112 ? -2.196 9.177 -7.758 1.00 95.62 112 ALA A C 1
ATOM 849 O O . ALA A 1 112 ? -2.803 10.247 -7.861 1.00 95.62 112 ALA A O 1
ATOM 850 N N . ASP A 1 113 ? -2.834 8.033 -7.501 1.00 97.62 113 ASP A N 1
ATOM 851 C CA . ASP A 1 113 ? -4.291 7.913 -7.509 1.00 97.62 113 ASP A CA 1
ATOM 852 C C . ASP A 1 113 ? -4.954 8.264 -6.164 1.00 97.62 113 ASP A C 1
ATOM 854 O O . ASP A 1 113 ? -6.169 8.485 -6.099 1.00 97.62 113 ASP A O 1
ATOM 858 N N . THR A 1 114 ? -4.195 8.321 -5.067 1.00 96.94 114 THR A N 1
ATOM 859 C CA . THR A 1 114 ? -4.731 8.677 -3.740 1.00 96.94 114 THR A CA 1
ATOM 860 C C . THR A 1 114 ? -4.514 10.136 -3.354 1.00 96.94 114 THR A C 1
ATOM 862 O O . THR A 1 114 ? -5.289 10.651 -2.546 1.00 96.94 114 THR A O 1
ATOM 865 N N . SER A 1 115 ? -3.539 10.826 -3.952 1.00 94.88 115 SER A N 1
ATOM 866 C CA . SER A 1 115 ? -3.203 12.237 -3.684 1.00 94.88 115 SER A CA 1
ATOM 867 C C . SER A 1 115 ? -4.420 13.177 -3.676 1.00 94.88 115 SER A C 1
ATOM 869 O O . SER A 1 115 ? -4.622 13.911 -2.708 1.00 94.88 115 SER A O 1
ATOM 871 N N . ILE A 1 116 ? -5.314 13.078 -4.668 1.00 95.94 116 ILE A N 1
ATOM 872 C CA . ILE A 1 116 ? -6.528 13.912 -4.767 1.00 95.94 116 ILE A CA 1
ATOM 873 C C . ILE A 1 116 ? -7.456 13.787 -3.546 1.00 95.94 116 ILE A C 1
ATOM 875 O O . ILE A 1 116 ? -8.108 14.754 -3.148 1.00 95.94 116 ILE A O 1
ATOM 879 N N . LEU A 1 117 ? -7.504 12.611 -2.903 1.00 95.69 117 LEU A N 1
ATOM 880 C CA . LEU A 1 117 ? -8.297 12.414 -1.686 1.00 95.69 117 LEU A CA 1
ATOM 881 C C . LEU A 1 117 ? -7.751 13.261 -0.532 1.00 95.69 117 LEU A C 1
ATOM 883 O O . LEU A 1 117 ? -8.530 13.735 0.296 1.00 95.69 117 LEU A O 1
ATOM 887 N N . HIS A 1 118 ? -6.435 13.453 -0.477 1.00 93.44 118 HIS A N 1
ATOM 888 C CA . HIS A 1 118 ? -5.789 14.308 0.507 1.00 93.44 118 HIS A CA 1
ATOM 889 C C . HIS A 1 118 ? -5.936 15.784 0.145 1.00 93.44 118 HIS A C 1
ATOM 891 O O . HIS A 1 118 ? -6.474 16.555 0.937 1.00 93.44 118 HIS A O 1
ATOM 897 N N . GLU A 1 119 ? -5.518 16.150 -1.065 1.00 93.38 119 GLU A N 1
ATOM 898 C CA . GLU A 1 119 ? -5.433 17.538 -1.524 1.00 93.38 119 GLU A CA 1
ATOM 899 C C . GLU A 1 119 ? -6.792 18.245 -1.533 1.00 93.38 119 GLU A C 1
ATOM 901 O O . GLU A 1 119 ? -6.901 19.391 -1.097 1.00 93.38 119 GLU A O 1
ATOM 906 N N . GLU A 1 120 ? -7.840 17.561 -2.000 1.00 94.56 120 GLU A N 1
ATOM 907 C CA . GLU A 1 120 ? -9.179 1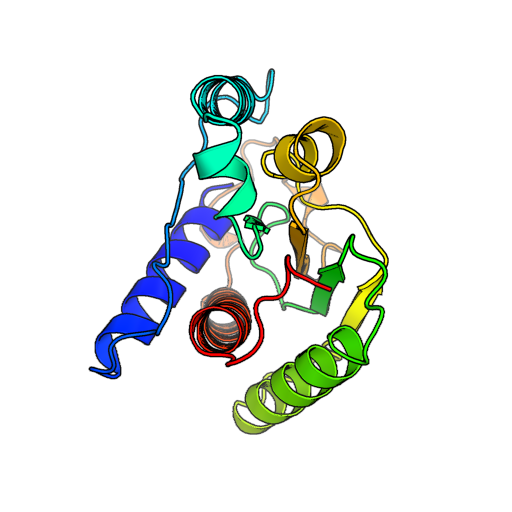8.144 -2.122 1.00 94.56 120 GLU A CA 1
ATOM 908 C C . GLU A 1 120 ? -10.149 17.647 -1.039 1.00 94.56 120 GLU A C 1
ATOM 910 O O . GLU A 1 120 ? -11.105 18.341 -0.687 1.00 94.56 120 GLU A O 1
ATOM 915 N N . GLY A 1 121 ? -9.927 16.440 -0.511 1.00 92.50 121 GLY A N 1
ATOM 916 C CA . GLY A 1 121 ? -10.836 15.778 0.430 1.00 92.50 121 GLY A CA 1
ATOM 917 C C . GLY A 1 121 ? -10.377 15.767 1.888 1.00 92.50 121 GLY A C 1
ATOM 918 O O . GLY A 1 121 ? -11.154 15.340 2.746 1.00 92.50 121 GLY A O 1
ATOM 919 N N . ASN A 1 122 ? -9.146 16.206 2.179 1.00 90.94 122 ASN A N 1
ATOM 920 C CA . ASN A 1 122 ? -8.514 16.126 3.500 1.00 90.94 122 ASN A CA 1
ATOM 921 C C . ASN A 1 122 ? -8.535 14.704 4.103 1.00 90.94 122 ASN A C 1
ATOM 923 O O . ASN A 1 122 ? -8.651 14.515 5.316 1.00 90.94 122 ASN A O 1
ATOM 927 N N . VAL A 1 123 ? -8.470 13.681 3.249 1.00 92.44 123 VAL A N 1
ATOM 928 C CA . VAL A 1 123 ? -8.338 12.283 3.668 1.00 92.44 123 VAL A CA 1
ATOM 929 C C . VAL A 1 123 ? -6.856 12.001 3.949 1.00 92.44 123 VAL A C 1
ATOM 931 O O . VAL A 1 123 ? -6.012 12.360 3.127 1.00 92.44 123 VAL A O 1
ATOM 934 N N . PRO A 1 124 ? -6.494 11.359 5.075 1.00 91.44 124 PRO A N 1
ATOM 935 C CA . PRO A 1 124 ? -5.129 10.888 5.288 1.00 91.44 124 PRO A CA 1
ATOM 936 C C . PRO A 1 124 ? -4.736 9.870 4.218 1.00 91.44 124 PRO A C 1
ATOM 938 O O . PRO A 1 124 ? -5.516 8.961 3.910 1.00 91.44 124 PRO A O 1
ATOM 941 N N . VAL A 1 125 ? -3.522 9.983 3.686 1.00 93.88 125 VAL A N 1
ATOM 942 C CA . VAL A 1 125 ? -3.010 9.055 2.675 1.00 93.88 125 VAL A CA 1
ATOM 943 C C . VAL A 1 125 ? -1.596 8.595 3.004 1.00 93.88 125 VAL A C 1
ATOM 945 O O . VAL A 1 125 ? -0.859 9.234 3.759 1.00 93.88 125 VAL A O 1
ATOM 948 N N . THR A 1 126 ? -1.246 7.438 2.461 1.00 94.50 126 THR A N 1
ATOM 949 C CA . THR A 1 126 ? 0.052 6.795 2.625 1.00 94.50 126 THR A CA 1
ATOM 950 C C . THR A 1 126 ? 0.378 5.982 1.378 1.00 94.50 126 THR A C 1
ATOM 952 O O . THR A 1 126 ? -0.506 5.401 0.750 1.00 94.50 126 THR A O 1
ATOM 955 N N . GLU A 1 127 ? 1.650 5.933 1.020 1.00 96.25 127 GLU A N 1
ATOM 956 C CA . GLU A 1 127 ? 2.174 5.132 -0.076 1.00 96.25 127 GLU A CA 1
ATOM 957 C C . GLU A 1 127 ? 3.160 4.104 0.482 1.00 96.25 127 GLU A C 1
ATOM 959 O O . GLU A 1 127 ? 4.034 4.446 1.285 1.00 96.25 127 GLU A O 1
ATOM 964 N N . LEU A 1 128 ? 3.042 2.848 0.051 1.00 97.06 128 LEU A N 1
ATOM 965 C CA . LEU A 1 128 ? 4.056 1.830 0.292 1.00 97.06 128 LEU A CA 1
ATOM 966 C C . LEU A 1 128 ? 5.353 2.241 -0.408 1.00 97.06 128 LEU A C 1
ATOM 968 O O . LEU A 1 128 ? 5.413 2.355 -1.630 1.00 97.06 128 LEU A O 1
ATOM 972 N N . ARG A 1 129 ? 6.420 2.395 0.371 1.00 95.69 129 ARG A N 1
ATOM 973 C CA . ARG A 1 129 ? 7.769 2.602 -0.147 1.00 95.69 129 ARG A CA 1
ATOM 974 C C . ARG A 1 129 ? 8.473 1.263 -0.304 1.00 95.69 129 ARG A C 1
ATOM 976 O O . ARG A 1 129 ? 8.384 0.389 0.558 1.00 95.69 129 ARG A O 1
ATOM 983 N N . THR A 1 130 ? 9.225 1.132 -1.387 1.00 94.81 130 THR A N 1
ATOM 984 C CA . THR A 1 130 ? 10.094 -0.018 -1.656 1.00 94.81 130 THR A CA 1
ATOM 985 C C . THR A 1 130 ? 11.495 0.454 -2.033 1.00 94.81 130 THR A C 1
ATOM 987 O O . THR A 1 130 ? 11.675 1.617 -2.402 1.00 94.81 130 THR A O 1
ATOM 990 N N . ASP A 1 131 ? 12.490 -0.434 -2.000 1.00 94.12 131 ASP A N 1
ATOM 991 C CA . ASP A 1 131 ? 13.801 -0.171 -2.603 1.00 94.12 131 ASP A CA 1
ATOM 992 C C . ASP A 1 131 ? 13.651 0.031 -4.119 1.00 94.12 131 ASP A C 1
ATOM 994 O O . ASP A 1 131 ? 13.583 -0.910 -4.911 1.00 94.12 131 ASP A O 1
ATOM 998 N N . ASN A 1 132 ? 13.602 1.297 -4.523 1.00 90.88 132 ASN A N 1
ATOM 999 C CA . ASN A 1 132 ? 13.370 1.710 -5.899 1.00 90.88 132 ASN A CA 1
ATOM 1000 C C . ASN A 1 132 ? 14.660 1.820 -6.732 1.00 90.88 132 ASN A C 1
ATOM 1002 O O . ASN A 1 132 ? 14.605 2.286 -7.872 1.00 90.88 132 ASN A O 1
ATOM 1006 N N . SER A 1 133 ? 15.811 1.359 -6.223 1.00 95.00 133 SER A N 1
ATOM 1007 C CA . SER A 1 133 ? 17.111 1.452 -6.912 1.00 95.00 133 SER A CA 1
ATOM 1008 C C . SER A 1 133 ? 17.118 0.824 -8.311 1.00 95.00 133 SER A C 1
ATOM 1010 O O . SER A 1 133 ? 17.880 1.254 -9.184 1.00 95.00 133 SER A O 1
ATOM 1012 N N . ARG A 1 134 ? 16.252 -0.174 -8.534 1.00 93.62 134 ARG A N 1
ATOM 1013 C CA . ARG A 1 134 ? 16.081 -0.884 -9.810 1.00 93.62 134 ARG A CA 1
ATOM 1014 C C . ARG A 1 134 ? 14.813 -0.509 -10.576 1.00 93.62 134 ARG A C 1
ATOM 1016 O O . ARG A 1 134 ? 14.709 -0.897 -11.734 1.00 93.62 134 ARG A O 1
ATOM 1023 N N . TYR A 1 135 ? 13.866 0.212 -9.975 1.00 95.69 135 TYR A N 1
ATOM 1024 C CA . TYR A 1 135 ? 12.537 0.445 -10.561 1.00 95.69 135 TYR A CA 1
ATOM 1025 C C . TYR A 1 135 ? 12.633 1.097 -11.950 1.00 95.69 135 TYR A C 1
ATOM 1027 O O . TYR A 1 135 ? 12.153 0.563 -12.951 1.00 95.69 135 TYR A O 1
ATOM 1035 N N . PHE A 1 136 ? 13.392 2.191 -12.046 1.00 96.88 136 PHE A N 1
ATOM 1036 C CA . PHE A 1 136 ? 13.560 2.944 -13.292 1.00 96.88 136 PHE A CA 1
ATOM 1037 C C . PHE A 1 136 ? 14.470 2.277 -14.332 1.00 96.88 136 PHE A C 1
ATOM 1039 O O . PHE A 1 136 ? 14.713 2.850 -15.391 1.00 96.88 136 PHE A O 1
ATOM 1046 N N . TRP A 1 137 ? 14.988 1.072 -14.074 1.0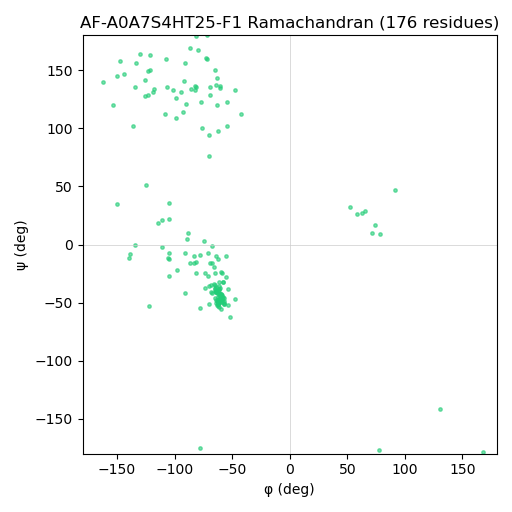0 96.75 137 TRP A N 1
ATOM 1047 C CA . TRP A 1 137 ? 15.759 0.346 -15.087 1.00 96.75 137 TRP A CA 1
ATOM 1048 C C . TRP A 1 137 ? 14.859 -0.224 -16.191 1.00 96.75 137 TRP A C 1
ATOM 1050 O O . TRP A 1 137 ? 15.341 -0.473 -17.295 1.00 96.75 137 TRP A O 1
ATOM 1060 N N . TYR A 1 138 ? 13.576 -0.452 -15.896 1.00 94.88 138 TYR A N 1
ATOM 1061 C CA . TYR A 1 138 ? 12.609 -1.052 -16.825 1.00 94.88 138 TYR A CA 1
ATOM 1062 C C . TYR A 1 138 ? 11.221 -0.414 -16.789 1.00 94.88 138 TYR A C 1
ATOM 1064 O O . TYR A 1 138 ? 10.450 -0.685 -17.711 1.00 94.88 138 TYR A O 1
ATOM 1072 N N . HIS A 1 139 ? 10.905 0.430 -15.802 1.00 97.00 139 HIS A N 1
ATOM 1073 C CA . HIS A 1 139 ? 9.664 1.206 -15.775 1.00 97.00 139 HIS A CA 1
ATOM 1074 C C . HIS A 1 139 ? 9.410 1.903 -17.126 1.00 97.00 139 HIS A C 1
ATOM 1076 O O . HIS A 1 139 ? 10.325 2.479 -17.719 1.00 97.00 139 HIS A O 1
ATOM 1082 N N . HIS A 1 140 ? 8.178 1.791 -17.634 1.00 96.69 140 HIS A N 1
ATOM 1083 C CA . HIS A 1 140 ? 7.748 2.292 -18.954 1.00 96.69 140 HIS A CA 1
ATOM 1084 C C . HIS A 1 140 ? 8.529 1.736 -20.156 1.00 96.69 140 HIS A C 1
ATOM 1086 O O . HIS A 1 140 ? 8.586 2.343 -21.227 1.00 96.69 140 HIS A O 1
ATOM 1092 N N . THR A 1 141 ? 9.108 0.543 -20.025 1.00 97.81 141 THR A N 1
ATOM 1093 C CA . THR A 1 141 ? 9.746 -0.164 -21.141 1.00 97.81 141 THR A CA 1
ATOM 1094 C C . THR A 1 141 ? 9.114 -1.532 -21.363 1.00 97.81 141 THR A C 1
ATOM 1096 O O . THR A 1 141 ? 8.505 -2.117 -20.474 1.00 97.81 141 THR A O 1
ATOM 1099 N N . VAL A 1 142 ? 9.347 -2.117 -22.539 1.00 97.75 142 VAL A N 1
ATOM 1100 C CA . VAL A 1 142 ? 8.947 -3.506 -22.833 1.00 97.75 142 VAL A CA 1
ATOM 1101 C C . VAL A 1 142 ? 9.662 -4.550 -21.963 1.00 97.75 142 VAL A C 1
ATOM 1103 O O . VAL A 1 142 ? 9.316 -5.727 -22.020 1.00 97.75 142 VAL A O 1
ATOM 1106 N N . ALA A 1 143 ? 10.684 -4.146 -21.199 1.00 97.25 143 ALA A N 1
ATOM 1107 C CA . ALA A 1 143 ? 11.376 -5.015 -20.257 1.00 97.25 143 ALA A CA 1
ATOM 1108 C C . ALA A 1 143 ? 10.652 -5.122 -18.905 1.00 97.25 143 ALA A C 1
ATOM 1110 O O . ALA A 1 143 ? 11.031 -5.989 -18.112 1.00 97.25 143 ALA A O 1
ATOM 1111 N N . ASP A 1 144 ? 9.625 -4.302 -18.647 1.00 97.44 144 ASP A N 1
ATOM 1112 C CA . ASP A 1 144 ? 8.760 -4.431 -17.472 1.00 97.44 144 ASP A CA 1
ATOM 1113 C C . ASP A 1 144 ? 7.881 -5.680 -17.609 1.00 97.44 144 ASP A C 1
ATOM 1115 O O . ASP A 1 144 ? 6.872 -5.724 -18.313 1.00 97.44 144 ASP A O 1
ATOM 1119 N N . THR A 1 145 ? 8.374 -6.766 -17.027 1.00 96.69 145 THR A N 1
ATOM 1120 C CA . THR A 1 145 ? 7.903 -8.132 -17.251 1.00 96.69 145 THR A CA 1
ATOM 1121 C C . THR A 1 145 ? 8.054 -8.939 -15.967 1.00 96.69 145 THR A C 1
ATOM 1123 O O . THR A 1 145 ? 8.849 -8.611 -15.087 1.00 96.69 145 THR A O 1
ATOM 1126 N N . ILE A 1 146 ? 7.287 -10.024 -15.847 1.00 96.31 146 ILE A N 1
ATOM 1127 C CA . ILE A 1 146 ? 7.169 -10.792 -14.599 1.00 96.31 146 ILE A CA 1
ATOM 1128 C C . ILE A 1 146 ? 8.497 -11.369 -14.080 1.00 96.31 146 ILE A C 1
ATOM 1130 O O . ILE A 1 146 ? 8.626 -11.602 -12.884 1.00 96.31 146 ILE A O 1
ATOM 1134 N N . ASP A 1 147 ? 9.501 -11.579 -14.935 1.00 95.94 147 ASP A N 1
ATOM 1135 C CA . ASP A 1 147 ? 10.801 -12.122 -14.520 1.00 95.94 147 ASP A CA 1
ATOM 1136 C C . ASP A 1 147 ? 11.646 -11.137 -13.692 1.00 95.94 147 ASP A C 1
ATOM 1138 O O . ASP A 1 147 ? 12.674 -11.528 -13.144 1.00 95.94 147 ASP A O 1
ATOM 1142 N N . LYS A 1 148 ? 11.210 -9.876 -13.564 1.00 94.94 148 LYS A N 1
ATOM 1143 C CA . LYS A 1 148 ? 11.812 -8.895 -12.649 1.00 94.94 148 LYS A CA 1
ATOM 1144 C C . LYS A 1 148 ? 11.288 -9.022 -11.217 1.00 94.94 148 LYS A C 1
ATOM 1146 O O . LYS A 1 148 ? 11.911 -8.483 -10.303 1.00 94.94 148 LYS A O 1
ATOM 1151 N N . LEU A 1 149 ? 10.167 -9.725 -11.024 1.00 94.75 149 LEU A N 1
ATOM 1152 C CA . LEU A 1 149 ? 9.521 -9.873 -9.725 1.00 94.75 149 LEU A CA 1
ATOM 1153 C C . LEU A 1 149 ? 10.183 -10.971 -8.892 1.00 94.75 149 LEU A C 1
ATOM 1155 O O . LEU A 1 149 ? 10.432 -12.080 -9.367 1.00 94.75 149 LEU A O 1
ATOM 1159 N N . SER A 1 150 ? 10.386 -10.678 -7.612 1.00 95.88 150 SER A N 1
ATOM 1160 C CA . SER A 1 150 ? 10.774 -11.661 -6.606 1.00 95.88 150 SER A CA 1
ATOM 1161 C C . SER A 1 150 ? 9.542 -12.107 -5.813 1.00 95.88 150 SER A C 1
ATOM 1163 O O . SER A 1 150 ? 8.854 -11.261 -5.240 1.00 95.88 150 SER A O 1
ATOM 1165 N N . PRO A 1 151 ? 9.255 -13.420 -5.715 1.00 96.00 151 PRO A N 1
ATOM 1166 C CA . PRO A 1 151 ? 8.182 -13.919 -4.857 1.00 96.00 151 PRO A CA 1
ATOM 1167 C C . PRO A 1 151 ? 8.350 -13.527 -3.385 1.00 96.00 151 PRO A C 1
ATOM 1169 O O . PRO A 1 151 ? 7.352 -13.321 -2.697 1.00 96.00 151 PRO A O 1
ATOM 1172 N N . THR A 1 152 ? 9.593 -13.418 -2.908 1.00 95.38 152 THR A N 1
ATOM 1173 C CA . THR A 1 152 ? 9.893 -12.988 -1.537 1.00 95.38 152 THR A CA 1
ATOM 1174 C C . THR A 1 152 ? 9.568 -11.511 -1.353 1.00 95.38 152 THR A C 1
ATOM 1176 O O . THR A 1 152 ? 8.777 -11.194 -0.477 1.00 95.38 152 THR A O 1
ATOM 1179 N N . GLU A 1 153 ? 10.070 -10.634 -2.232 1.00 95.56 153 GLU A N 1
ATOM 1180 C CA . GLU A 1 153 ? 9.810 -9.185 -2.136 1.00 95.56 153 GLU A CA 1
ATOM 1181 C C . GLU A 1 153 ? 8.306 -8.886 -2.220 1.00 95.56 153 GLU A C 1
ATOM 1183 O O . GLU A 1 153 ? 7.767 -8.152 -1.397 1.00 95.56 153 GLU A O 1
ATOM 1188 N N . LEU A 1 154 ? 7.595 -9.555 -3.136 1.00 96.88 154 LEU A N 1
ATOM 1189 C CA . LEU A 1 154 ? 6.139 -9.457 -3.217 1.00 96.88 154 LEU A CA 1
ATOM 1190 C C . LEU A 1 154 ? 5.457 -9.921 -1.921 1.00 96.88 154 LEU A C 1
ATOM 1192 O O . LEU A 1 154 ? 4.511 -9.281 -1.469 1.00 96.88 154 LEU A O 1
ATOM 1196 N N . SER A 1 155 ? 5.909 -11.029 -1.326 1.00 96.50 155 SER A N 1
ATOM 1197 C CA . SER A 1 155 ? 5.339 -11.534 -0.069 1.00 96.50 155 SER A CA 1
ATOM 1198 C C . SER A 1 155 ? 5.564 -10.558 1.088 1.00 96.50 155 SER A C 1
ATOM 1200 O O . SER A 1 155 ? 4.660 -10.368 1.900 1.00 96.50 155 SER A O 1
ATOM 1202 N N . ASP A 1 156 ? 6.717 -9.891 1.124 1.00 96.38 156 ASP A N 1
ATOM 1203 C CA . ASP A 1 156 ? 7.024 -8.866 2.119 1.00 96.38 156 ASP A CA 1
ATOM 1204 C C . ASP A 1 156 ? 6.146 -7.620 1.927 1.00 96.38 156 ASP A C 1
ATOM 1206 O O . ASP A 1 156 ? 5.601 -7.102 2.903 1.00 96.38 156 ASP A O 1
ATOM 1210 N N . CYS A 1 157 ? 5.918 -7.169 0.685 1.00 97.50 157 CYS A N 1
ATOM 1211 C CA . CYS A 1 157 ? 4.961 -6.092 0.396 1.00 97.50 157 CYS A CA 1
ATOM 1212 C C . CYS A 1 157 ? 3.542 -6.462 0.850 1.00 97.50 157 CYS A C 1
ATOM 1214 O O . CYS A 1 157 ? 2.848 -5.648 1.459 1.00 97.50 157 CYS A O 1
ATOM 1216 N N . VAL A 1 158 ? 3.112 -7.701 0.583 1.00 98.00 158 VAL A N 1
ATOM 1217 C CA . VAL A 1 158 ? 1.810 -8.222 1.028 1.00 98.00 158 VAL A CA 1
ATOM 1218 C C . VAL A 1 158 ? 1.703 -8.208 2.551 1.00 98.00 158 VAL A C 1
ATOM 1220 O O . VAL A 1 158 ? 0.660 -7.816 3.078 1.00 98.00 158 VAL A O 1
ATOM 1223 N N . ALA A 1 159 ? 2.763 -8.606 3.257 1.00 96.94 159 ALA A N 1
ATOM 1224 C CA . ALA A 1 159 ? 2.810 -8.567 4.713 1.00 96.94 159 ALA A CA 1
ATOM 1225 C C . ALA A 1 159 ? 2.719 -7.127 5.235 1.00 96.94 159 ALA A C 1
ATOM 1227 O O . ALA A 1 159 ? 1.842 -6.841 6.049 1.00 96.94 159 ALA A O 1
ATOM 1228 N N . ALA A 1 160 ? 3.540 -6.209 4.717 1.00 97.00 160 ALA A N 1
ATOM 1229 C CA . ALA A 1 160 ? 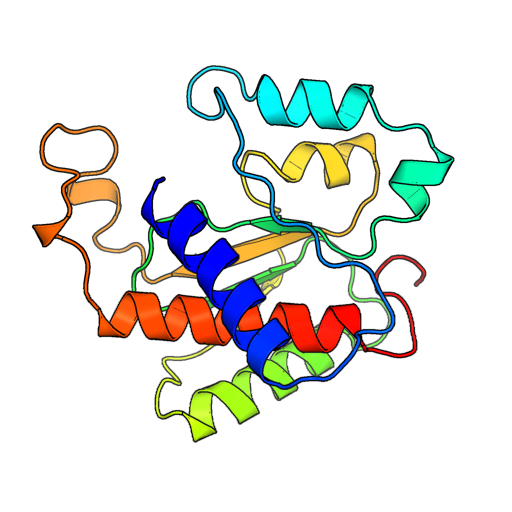3.556 -4.806 5.130 1.00 97.00 160 ALA A CA 1
ATOM 1230 C C . ALA A 1 160 ? 2.190 -4.125 4.922 1.00 97.00 160 ALA A C 1
ATOM 1232 O O . ALA A 1 160 ? 1.639 -3.528 5.852 1.00 97.00 160 ALA A O 1
ATOM 1233 N N . LEU A 1 161 ? 1.597 -4.276 3.730 1.00 97.94 161 LEU A N 1
ATOM 1234 C CA . LEU A 1 161 ? 0.253 -3.776 3.423 1.00 97.94 161 LEU A CA 1
ATOM 1235 C C . LEU A 1 161 ? -0.804 -4.415 4.328 1.00 97.94 161 LEU A C 1
ATOM 1237 O O . LEU A 1 161 ? -1.696 -3.724 4.822 1.00 97.94 161 LEU A O 1
ATOM 1241 N N . GLY A 1 162 ? -0.708 -5.727 4.557 1.00 97.25 162 GLY A N 1
ATOM 1242 C CA . GLY A 1 162 ? -1.625 -6.479 5.407 1.00 97.25 162 GLY A CA 1
ATOM 1243 C C . GLY A 1 162 ? -1.601 -6.011 6.859 1.00 97.25 162 GLY A C 1
ATOM 1244 O O . GLY A 1 162 ? -2.662 -5.757 7.424 1.00 97.25 162 GLY A O 1
ATOM 1245 N N . ILE A 1 163 ? -0.412 -5.842 7.442 1.00 95.88 163 ILE A N 1
ATOM 1246 C CA . ILE A 1 163 ? -0.219 -5.364 8.818 1.00 95.88 163 ILE A CA 1
ATOM 1247 C C . ILE A 1 163 ? -0.801 -3.959 8.968 1.00 95.88 163 ILE A C 1
ATOM 1249 O O . ILE A 1 163 ? -1.662 -3.745 9.823 1.00 95.88 163 ILE A O 1
ATOM 1253 N N . LEU A 1 164 ? -0.392 -3.015 8.112 1.00 95.50 164 LEU A N 1
ATOM 1254 C CA . LEU A 1 164 ? -0.872 -1.635 8.190 1.00 95.50 164 LEU A CA 1
ATOM 1255 C C . LEU A 1 164 ? -2.399 -1.570 8.045 1.00 95.50 164 LEU A C 1
ATOM 1257 O O . LEU A 1 164 ? -3.083 -0.949 8.860 1.00 95.50 164 LEU A O 1
ATOM 1261 N N . THR A 1 165 ? -2.944 -2.268 7.046 1.00 96.56 165 THR A N 1
ATOM 1262 C CA . THR A 1 165 ? -4.388 -2.309 6.785 1.00 96.56 165 THR A CA 1
ATOM 1263 C C . THR A 1 165 ? -5.153 -2.927 7.952 1.00 96.56 165 THR A C 1
ATOM 1265 O O . THR A 1 165 ? -6.170 -2.374 8.369 1.00 96.56 165 THR A O 1
ATOM 1268 N N . TYR A 1 166 ? -4.676 -4.050 8.500 1.00 95.75 166 TYR A N 1
ATOM 1269 C CA . TYR A 1 166 ? -5.286 -4.724 9.648 1.00 95.75 166 TYR A CA 1
ATOM 1270 C C . TYR A 1 166 ? -5.390 -3.776 10.845 1.00 95.75 166 TYR A C 1
ATOM 1272 O O . TYR A 1 166 ? -6.471 -3.597 11.411 1.00 95.75 166 TYR A O 1
ATOM 1280 N N . VAL A 1 167 ? -4.272 -3.131 11.187 1.00 93.88 167 VAL A N 1
ATOM 1281 C CA . VAL A 1 167 ? -4.166 -2.230 12.337 1.00 93.88 167 VAL A CA 1
ATOM 1282 C C . VAL A 1 167 ? -5.098 -1.043 12.158 1.00 93.88 167 VAL A C 1
ATOM 1284 O O . VAL A 1 167 ? -5.921 -0.776 13.028 1.00 93.88 167 VAL A O 1
ATOM 1287 N N . VAL A 1 168 ? -5.040 -0.359 11.015 1.00 93.25 168 VAL A N 1
ATOM 1288 C CA . VAL A 1 168 ? -5.864 0.829 10.752 1.00 93.25 168 VAL A CA 1
ATOM 1289 C C . VAL A 1 168 ? -7.355 0.485 10.701 1.00 93.25 168 VAL A C 1
ATOM 1291 O O . VAL A 1 168 ? -8.190 1.241 11.209 1.00 93.25 168 VAL A O 1
ATOM 1294 N N . ALA A 1 169 ? -7.711 -0.664 10.123 1.00 95.19 169 ALA A N 1
ATOM 1295 C CA . ALA A 1 169 ? -9.099 -1.097 10.046 1.00 95.19 169 ALA A CA 1
ATOM 1296 C C . ALA A 1 169 ? -9.696 -1.368 11.438 1.00 95.19 169 ALA A C 1
ATOM 1298 O O . ALA A 1 169 ? -10.872 -1.058 11.663 1.00 95.19 169 ALA A O 1
ATOM 1299 N N . ASP A 1 170 ? -8.896 -1.872 12.381 1.00 93.06 170 ASP A N 1
ATOM 1300 C CA . ASP A 1 170 ? -9.370 -2.308 13.698 1.00 93.06 170 ASP A CA 1
ATOM 1301 C C . ASP A 1 170 ? -9.049 -1.356 14.864 1.00 93.06 170 ASP A C 1
ATOM 1303 O O . ASP A 1 170 ? -9.653 -1.461 15.930 1.00 93.06 170 ASP A O 1
ATOM 1307 N N . TYR A 1 171 ? -8.177 -0.362 14.668 1.00 89.69 171 TYR A N 1
ATOM 1308 C CA . TYR A 1 171 ? -7.787 0.571 15.728 1.00 89.69 171 TYR A CA 1
ATOM 1309 C C . TYR A 1 171 ? -8.986 1.356 16.280 1.00 89.69 171 TYR A C 1
ATOM 1311 O O . TYR A 1 171 ? -9.826 1.850 15.525 1.00 89.69 171 TYR A O 1
ATOM 1319 N N . GLU A 1 172 ? -9.113 1.486 17.601 1.00 85.56 172 GLU A N 1
ATOM 1320 C CA . GLU A 1 172 ? -10.330 2.045 18.206 1.00 85.56 172 GLU A CA 1
ATOM 1321 C C . GLU A 1 172 ? -10.583 3.498 17.778 1.00 85.56 172 GLU A C 1
ATOM 1323 O O . GLU A 1 172 ? -11.704 3.850 17.398 1.00 85.56 172 GLU A O 1
ATOM 1328 N N . VAL A 1 173 ? -9.529 4.315 17.751 1.00 83.19 173 VAL A N 1
ATOM 1329 C CA . VAL A 1 173 ? -9.601 5.727 17.365 1.00 83.19 173 VAL A CA 1
ATOM 1330 C C . VAL A 1 173 ? -9.373 5.869 15.854 1.00 83.19 173 VAL A C 1
ATOM 1332 O O . VAL A 1 173 ? -8.331 5.454 15.360 1.00 83.19 173 VAL A O 1
ATOM 1335 N N . PRO A 1 174 ? -10.318 6.424 15.072 1.00 80.56 174 PRO A N 1
ATOM 1336 C CA . PRO A 1 174 ? -10.119 6.606 13.635 1.00 80.56 174 PRO A CA 1
ATOM 1337 C C . PRO A 1 174 ? -8.979 7.580 13.310 1.00 80.56 174 PRO A C 1
ATOM 1339 O O . PRO A 1 174 ? -8.900 8.654 13.900 1.00 80.56 174 PRO A O 1
ATOM 1342 N N . PHE A 1 175 ? -8.153 7.227 12.323 1.00 78.75 175 PHE A N 1
ATOM 1343 C CA . PHE A 1 175 ? -7.013 8.039 11.880 1.00 78.75 175 PHE A CA 1
ATOM 1344 C C . PHE A 1 175 ? -7.417 9.387 11.267 1.00 78.75 175 PHE A C 1
ATOM 1346 O O . PHE A 1 175 ? -6.663 10.342 11.356 1.00 78.75 175 PHE A O 1
ATOM 1353 N N . ASN A 1 176 ? -8.638 9.502 10.741 1.00 74.56 176 ASN A N 1
ATOM 1354 C CA . ASN A 1 176 ? -9.163 10.730 10.142 1.00 74.56 176 ASN A CA 1
ATOM 1355 C C . ASN A 1 176 ? -9.879 11.686 11.122 1.00 74.56 176 ASN A C 1
ATOM 1357 O O . ASN A 1 176 ? -10.492 12.653 10.678 1.00 74.56 176 ASN A O 1
ATOM 1361 N N . LYS A 1 177 ? -9.902 11.396 12.433 1.00 62.12 177 LYS A N 1
ATOM 1362 C CA . LYS A 1 177 ? -10.662 12.177 13.435 1.00 62.12 177 LYS A CA 1
ATOM 1363 C C . LYS A 1 177 ? -9.793 12.909 14.464 1.00 62.12 177 LYS A C 1
ATOM 1365 O O . LYS A 1 177 ? -10.316 13.271 15.519 1.00 62.12 177 LYS A O 1
ATOM 1370 N N . LEU A 1 178 ? -8.506 13.116 14.187 1.00 51.56 178 LEU A N 1
ATOM 1371 C CA . LEU A 1 178 ? -7.567 13.760 15.110 1.00 51.56 178 LEU A CA 1
ATOM 1372 C C . LEU A 1 178 ? -6.726 14.828 14.426 1.00 51.56 178 LEU A C 1
ATOM 1374 O O . LEU A 1 178 ? -6.090 14.489 13.411 1.00 51.56 178 LEU A O 1
#

InterPro domains:
  IPR007484 Peptidase M28 [PF04389] (1-158)
  IPR039866 Carboxypeptidase Q [PTHR12053] (1-174)

Solvent-accessible surface area (backbone atoms only — not comparable to full-atom values): 10047 Å² total; per-residue (Å²): 107,69,51,23,52,52,28,54,53,49,13,53,52,54,54,54,71,70,73,64,82,60,82,40,90,86,82,90,79,82,78,44,56,57,100,78,74,26,52,38,35,51,54,53,57,75,71,50,49,71,74,57,45,73,66,45,43,65,47,78,36,48,74,60,62,42,34,54,42,33,32,29,30,32,54,56,75,55,83,77,54,52,56,59,50,53,36,50,51,53,40,54,57,32,45,76,70,71,62,61,71,66,59,40,66,42,82,38,59,34,34,87,64,46,33,59,43,31,80,78,56,72,28,36,25,20,17,52,37,36,62,49,93,60,46,79,80,25,63,98,42,93,71,61,47,76,89,78,62,45,74,65,24,35,50,47,34,18,48,54,52,26,53,55,49,52,48,65,34,50,44,89,72,60,72,60,76,105

Secondary structure (DSSP, 8-state):
-HHHHHHHHHHHHHHHHT----SS-------SSHHHH-HHHHHHHHH--HHHHTT---EEE--S-SSSEEEEEE-S--TTSHHHHHHHHHHHHHHHTT--S--EEEE----TTTHHHHHTT---EEEEEE-GGGGGGTTTSTT-SGGG--HHHHHHHHHHHHHHHHHHHH-SS-GGG-

Sequence (178 aa):
DAGGVVACISALHTIQKLGYIPRRTIRVIAWVDEENTGAGAKAYFHSLSEHQLSNHILAIESDIGVFSPTGFTYTHDATNGQKEFLQSILFDFMSELGSDVGMHISEGEGGADTSILHEEGNVPVTELRTDNSRYFWYHHTVADTIDKLSPTELSDCVAALGILTYVVADYEVPFNKL